Protein AF-A0A2M7Y539-F1 (afdb_monomer)

Sequence (189 aa):
MSRVDGARATMPAPARGSASVRATGVILAWAAIELVLHLGWEIAQLPLYTIAGDPDRAYVVRAVLHCTAGDGLIALAAYAVAAVALRDARWPLHHGLRGVFFATVTALAYTAFSEWNNVYVEGNWAYREAMPRLLGIGLAPLAQWLLLPSAGVWLLRRFFGTARVRRAGSAPCGNGRKLDGRNCGHDVG

Solvent-accessible surface area (backbone atoms only — not comparable to full-atom values): 11224 Å² total; per-residue (Å²): 136,88,87,87,80,79,86,76,79,77,74,80,76,81,82,80,72,73,83,70,84,52,45,68,60,49,48,53,54,41,54,54,44,42,38,54,51,43,43,53,46,48,65,70,51,35,82,38,35,53,63,67,72,50,88,54,60,67,58,46,52,52,49,50,52,50,51,31,52,52,49,42,52,46,50,52,50,15,48,49,51,21,19,60,78,66,72,28,74,50,29,59,77,78,37,42,71,64,32,35,50,42,22,31,53,45,40,47,52,49,50,54,52,51,47,54,49,36,74,76,71,62,69,87,74,63,74,33,91,83,44,62,62,56,98,84,41,58,43,66,69,55,49,45,45,67,46,48,55,53,51,33,38,52,52,47,46,49,55,58,48,53,55,50,54,54,53,63,73,67,52,75,88,62,88,89,65,88,87,58,101,66,76,82,75,80,88,78,135

Radius of gyration: 25.94 Å; Cα contacts (8 Å, |Δi|>4): 131; chains: 1; bounding box: 65×42×91 Å

pLDDT: mean 78.83, std 18.19, range [38.78, 97.5]

Foldseek 3Di:
DDDDDDPDPPDDDPPPPPPDDDLVNLLVLLLVQLLVLLLVLLVVCVVQFPLVPDPPPVVVVVVSVVRSVVRSVLLSVLLVQLCVVVVHSNCLQVPVVSSLVSSLVSSLVVLVVVVVCCVPPPVPGDTDPPFDDDPNHGVSSNVSSVPSSNVSSVVSNVVVVVVVVVVVVPDPPPPDDDPDPDDPDPPDD

Secondary structure (DSSP, 8-state):
----------PPPP-----PPPHHHHHHHHHHHHHHHHHHHHHHHGGGBGGGG-S-HHHHHHHHHHHHHHHHHHHHHHHHHHHHHHT-TTHHHH-HHHHHHHHHHHHHHHHHHHHHHHHHHT----B-TTS-EETTEEHHHHHHHHHHHHHHHHHHHHHHHHHHHHHHHTS---TT--SSSS-------

Mean predicted aligned error: 12.17 Å

Structure (mmCIF, N/CA/C/O backbone):
data_AF-A0A2M7Y539-F1
#
_entry.id   AF-A0A2M7Y539-F1
#
loop_
_ato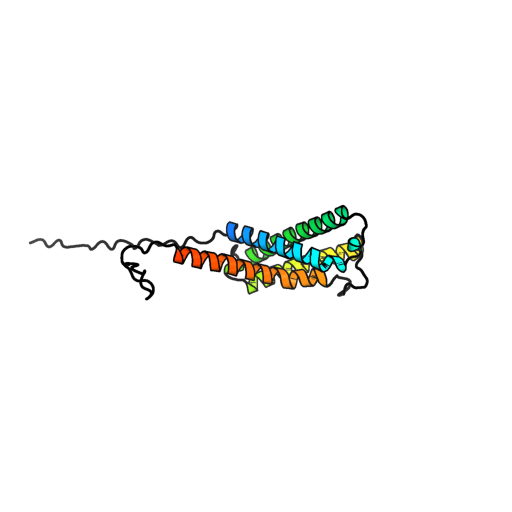m_site.group_PDB
_atom_site.id
_atom_site.type_symbol
_atom_site.label_atom_id
_atom_site.label_alt_id
_atom_site.label_comp_id
_atom_site.label_asym_i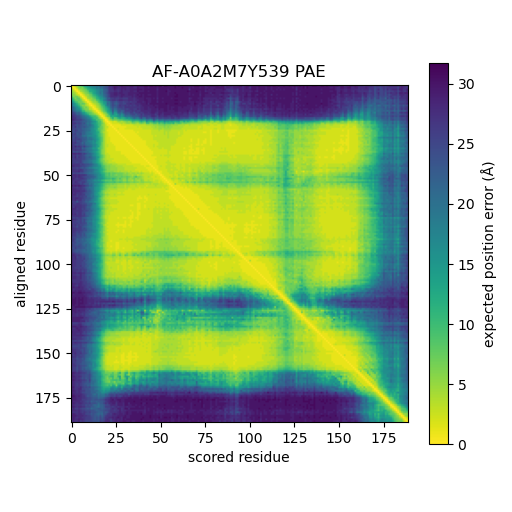d
_atom_site.label_entity_id
_atom_site.label_seq_id
_atom_site.pdbx_PDB_ins_code
_atom_site.Cartn_x
_atom_site.Cartn_y
_atom_site.Cartn_z
_atom_site.occupancy
_atom_site.B_iso_or_equiv
_atom_site.auth_seq_id
_atom_site.auth_comp_id
_atom_site.auth_asym_id
_atom_site.auth_atom_id
_atom_site.pdbx_PDB_model_num
ATOM 1 N N . MET A 1 1 ? -41.884 4.431 68.827 1.00 42.72 1 MET A N 1
ATOM 2 C CA . MET A 1 1 ? -40.728 3.554 68.532 1.00 42.72 1 MET A CA 1
ATOM 3 C C . MET A 1 1 ? -40.335 3.770 67.081 1.00 42.72 1 MET A C 1
ATOM 5 O O . MET A 1 1 ? -41.109 3.439 66.194 1.00 42.72 1 MET A O 1
ATOM 9 N N . SER A 1 2 ? -39.206 4.448 66.872 1.00 43.44 2 SER A N 1
ATOM 10 C CA . SER A 1 2 ? -38.654 4.816 65.562 1.00 43.44 2 SER A CA 1
ATOM 11 C C . SER A 1 2 ? -37.950 3.608 64.939 1.00 43.44 2 SER A C 1
ATOM 13 O O . SER A 1 2 ? -37.192 2.937 65.638 1.00 43.44 2 SER A O 1
ATOM 15 N N . ARG A 1 3 ? -38.200 3.316 63.658 1.00 47.31 3 ARG A N 1
ATOM 16 C CA . ARG A 1 3 ? -37.488 2.283 62.892 1.00 47.31 3 ARG A CA 1
ATOM 17 C C . ARG A 1 3 ? -36.750 2.975 61.752 1.00 47.31 3 ARG A C 1
ATOM 19 O O . ARG A 1 3 ? -37.331 3.264 60.712 1.00 47.31 3 ARG A O 1
ATOM 26 N N . VAL A 1 4 ? -35.485 3.290 61.997 1.00 56.06 4 VAL A N 1
ATOM 27 C CA . VAL A 1 4 ? -34.522 3.707 60.979 1.00 56.06 4 VAL A CA 1
ATOM 28 C C . VAL A 1 4 ? -33.683 2.475 60.692 1.00 56.06 4 VAL A C 1
ATOM 30 O O . VAL A 1 4 ? -32.918 2.088 61.560 1.00 56.06 4 VAL A O 1
ATOM 33 N N . ASP A 1 5 ? -33.823 1.860 59.517 1.00 49.41 5 ASP A N 1
ATOM 34 C CA . ASP A 1 5 ? -32.903 0.806 59.081 1.00 49.41 5 ASP A CA 1
ATOM 35 C C . ASP A 1 5 ? -32.685 0.851 57.562 1.00 49.41 5 ASP A C 1
ATOM 37 O O . ASP A 1 5 ? -33.527 0.446 56.764 1.00 49.41 5 ASP A O 1
ATOM 41 N N . GLY A 1 6 ? -31.492 1.323 57.189 1.00 49.88 6 GLY A N 1
ATOM 42 C CA . GLY A 1 6 ? -30.654 0.609 56.229 1.00 49.88 6 GLY A CA 1
ATOM 43 C C . GLY A 1 6 ? -30.905 0.832 54.739 1.00 49.88 6 GLY A C 1
ATOM 44 O O . GLY A 1 6 ? -31.112 -0.133 54.005 1.00 49.88 6 GLY A O 1
ATOM 45 N N . ALA A 1 7 ? -30.754 2.065 54.247 1.00 51.00 7 ALA A N 1
ATOM 46 C CA . ALA A 1 7 ? -30.475 2.285 52.828 1.00 51.00 7 ALA A CA 1
ATOM 47 C C . ALA A 1 7 ? -29.110 1.658 52.475 1.00 51.00 7 ALA A C 1
ATOM 49 O O . ALA A 1 7 ? -28.047 2.212 52.757 1.00 51.00 7 ALA A O 1
ATOM 50 N N . ARG A 1 8 ? -29.137 0.459 51.884 1.00 54.69 8 ARG A N 1
ATOM 51 C CA . ARG A 1 8 ? -27.960 -0.225 51.340 1.00 54.69 8 ARG A CA 1
ATOM 52 C C . ARG A 1 8 ? -27.447 0.595 50.155 1.00 54.69 8 ARG A C 1
ATOM 54 O O . ARG A 1 8 ? -28.005 0.529 49.064 1.00 54.69 8 ARG A O 1
ATOM 61 N N . ALA A 1 9 ? -26.392 1.373 50.374 1.00 50.44 9 ALA A N 1
ATOM 62 C CA . ALA A 1 9 ? -25.663 2.031 49.302 1.00 50.44 9 ALA A CA 1
ATOM 63 C C . ALA A 1 9 ? -25.069 0.960 48.373 1.00 50.44 9 ALA A C 1
ATOM 65 O O . ALA A 1 9 ? -24.072 0.311 48.692 1.00 50.44 9 ALA A O 1
ATOM 66 N N . THR A 1 10 ? -25.699 0.738 47.221 1.00 55.44 10 THR A N 1
ATOM 67 C CA . THR A 1 10 ? -25.101 -0.007 46.115 1.00 55.44 10 THR A CA 1
ATOM 68 C C . THR A 1 10 ? -23.941 0.815 45.573 1.00 55.44 10 THR A C 1
ATOM 70 O O . THR A 1 10 ? -24.143 1.760 44.813 1.00 55.44 10 THR A O 1
ATOM 73 N N . MET A 1 11 ? -22.719 0.480 45.990 1.00 47.97 11 MET A N 1
ATOM 74 C CA . MET A 1 11 ? -21.519 1.020 45.361 1.00 47.97 11 MET A CA 1
ATOM 75 C C . MET A 1 11 ? -21.493 0.604 43.882 1.00 47.97 11 MET A C 1
ATOM 77 O O . MET A 1 11 ? -21.646 -0.588 43.590 1.00 47.97 11 MET A O 1
ATOM 81 N N . PRO A 1 12 ? -21.289 1.540 42.940 1.00 52.28 12 PRO A N 1
ATOM 82 C CA . PRO A 1 12 ? -21.096 1.188 41.544 1.00 52.28 12 PRO A CA 1
ATOM 83 C C . PRO A 1 12 ? -19.813 0.362 41.405 1.00 52.28 12 PRO A C 1
ATOM 85 O O . PRO A 1 12 ? -18.760 0.718 41.936 1.00 52.28 12 PRO A O 1
ATOM 88 N N . ALA A 1 13 ? -19.906 -0.767 40.702 1.00 55.06 13 ALA A N 1
ATOM 89 C CA . ALA A 1 13 ? -18.746 -1.589 40.382 1.00 55.06 13 ALA A CA 1
ATOM 90 C C . ALA A 1 13 ? -17.698 -0.746 39.627 1.00 55.06 13 ALA A C 1
ATOM 92 O O . ALA A 1 13 ? -18.073 0.036 38.749 1.00 55.06 13 ALA A O 1
ATOM 93 N N . PRO A 1 14 ? -16.391 -0.901 39.913 1.00 47.19 14 PRO A N 1
ATOM 94 C CA . PRO A 1 14 ? -15.363 -0.173 39.188 1.00 47.19 14 PRO A CA 1
ATOM 95 C C . PRO A 1 14 ? -15.421 -0.564 37.710 1.00 47.19 14 PRO A C 1
ATOM 97 O O . PRO A 1 14 ? -15.271 -1.738 37.354 1.00 47.19 14 PRO A O 1
ATOM 100 N N . ALA A 1 15 ? -15.649 0.428 36.849 1.00 47.59 15 ALA A N 1
ATOM 101 C CA . ALA A 1 15 ? -15.550 0.282 35.409 1.00 47.59 15 ALA A CA 1
ATOM 102 C C . ALA A 1 15 ? -14.120 -0.163 35.076 1.00 47.59 15 ALA A C 1
ATOM 104 O O . ALA A 1 15 ? -13.186 0.638 35.057 1.00 47.59 15 ALA A O 1
ATOM 105 N N . ARG A 1 16 ? -13.929 -1.467 34.844 1.00 52.12 16 ARG A N 1
ATOM 106 C CA . ARG A 1 16 ? -12.690 -2.007 34.281 1.00 52.12 16 ARG A CA 1
ATOM 107 C C . ARG A 1 16 ? -12.590 -1.500 32.849 1.00 52.12 16 ARG A C 1
ATOM 109 O O . ARG A 1 16 ? -13.044 -2.158 31.918 1.00 52.12 16 ARG A O 1
ATOM 116 N N . GLY A 1 17 ? -12.039 -0.301 32.688 1.00 38.78 17 GLY A N 1
ATOM 117 C CA . GLY A 1 17 ? -11.730 0.272 31.391 1.00 38.78 17 GLY A CA 1
ATOM 118 C C . GLY A 1 17 ? -10.727 -0.633 30.691 1.00 38.78 17 GLY A C 1
ATOM 119 O O . GLY A 1 17 ? -9.530 -0.567 30.957 1.00 38.78 17 GLY A O 1
ATOM 120 N N . SER A 1 18 ? -11.202 -1.500 29.795 1.00 54.53 18 SER A N 1
ATOM 121 C CA . SER A 1 18 ? -10.331 -2.105 28.796 1.00 54.53 18 SER A CA 1
ATOM 122 C C . SER A 1 18 ? -9.665 -0.943 28.070 1.00 54.53 18 SER A C 1
ATOM 124 O O . SER A 1 18 ? -10.368 -0.154 27.437 1.00 54.53 18 SER A O 1
ATOM 126 N N . ALA A 1 19 ? -8.350 -0.777 28.211 1.00 59.56 19 ALA A N 1
ATOM 127 C CA . ALA A 1 19 ? -7.640 0.312 27.556 1.00 59.56 19 ALA A CA 1
ATOM 128 C C . ALA A 1 19 ? -7.853 0.188 26.038 1.00 59.56 19 ALA A C 1
ATOM 130 O O . ALA A 1 19 ? -7.231 -0.651 25.381 1.00 59.56 19 ALA A O 1
ATOM 131 N N . SER A 1 20 ? -8.789 0.976 25.503 1.00 72.88 20 SER A N 1
ATOM 132 C CA . SER A 1 20 ? -9.119 0.993 24.084 1.00 72.88 20 SER A CA 1
ATOM 133 C C . SER A 1 20 ? -7.875 1.416 23.317 1.00 72.88 20 SER A C 1
ATOM 135 O O . SER A 1 20 ? -7.236 2.412 23.660 1.00 72.88 20 SER A O 1
ATOM 137 N N . VAL A 1 21 ? -7.527 0.675 22.266 1.00 81.62 21 VAL A N 1
ATOM 138 C CA . VAL A 1 21 ? -6.447 1.075 21.360 1.00 81.62 21 VAL A CA 1
ATOM 139 C C . VAL A 1 21 ? -6.792 2.455 20.792 1.00 81.62 21 VAL A C 1
ATOM 141 O O . VAL A 1 21 ? -7.888 2.660 20.260 1.00 81.62 21 VAL A O 1
ATOM 144 N N . ARG A 1 22 ? -5.874 3.415 20.948 1.00 92.00 22 ARG A N 1
ATOM 145 C CA . ARG A 1 22 ? -6.028 4.772 20.407 1.00 92.00 22 ARG A CA 1
ATOM 146 C C . ARG A 1 22 ? -5.956 4.719 18.884 1.00 92.00 22 ARG A C 1
ATOM 148 O O . ARG A 1 22 ? -5.103 4.016 18.347 1.00 92.00 22 ARG A O 1
ATOM 155 N N . ALA A 1 23 ? -6.785 5.508 18.201 1.00 92.12 23 ALA A N 1
ATOM 156 C CA . ALA A 1 23 ? -6.784 5.594 16.737 1.00 92.12 23 ALA A CA 1
ATOM 157 C C . ALA A 1 23 ? -5.391 5.920 16.175 1.00 92.12 23 ALA A C 1
ATOM 159 O O . ALA A 1 23 ? -4.945 5.258 15.249 1.00 92.12 23 ALA A O 1
ATOM 160 N N . THR A 1 24 ? -4.652 6.834 16.811 1.00 93.50 24 THR A N 1
ATOM 161 C CA . THR A 1 24 ? -3.265 7.160 16.443 1.00 93.50 24 THR A CA 1
ATOM 162 C C . THR A 1 24 ? -2.362 5.927 16.403 1.00 93.50 24 THR A C 1
ATOM 164 O O . THR A 1 24 ? -1.576 5.776 15.479 1.00 93.50 24 THR A O 1
ATOM 167 N N . GLY A 1 25 ? -2.500 5.009 17.365 1.00 93.62 25 GLY A N 1
ATOM 168 C CA . GLY A 1 25 ? -1.714 3.775 17.380 1.00 93.62 25 GLY A CA 1
ATOM 169 C C . GLY A 1 25 ? -2.082 2.826 16.239 1.00 93.62 25 GLY A C 1
ATOM 170 O O . GLY A 1 25 ? -1.204 2.169 15.696 1.00 93.62 25 GLY A O 1
ATOM 171 N N . VAL A 1 26 ? -3.362 2.782 15.852 1.00 94.50 26 VAL A N 1
ATOM 172 C CA . VAL A 1 26 ? -3.828 2.002 14.692 1.00 94.50 26 VAL A CA 1
ATOM 173 C C . VAL A 1 26 ? -3.273 2.587 13.398 1.00 94.50 26 VAL A C 1
ATOM 175 O O . VAL A 1 26 ? -2.734 1.839 12.594 1.00 94.50 26 VAL A O 1
ATOM 178 N N . ILE A 1 27 ? -3.349 3.910 13.236 1.00 95.50 27 ILE A N 1
ATOM 179 C CA . ILE A 1 27 ? -2.868 4.623 12.047 1.00 95.50 27 ILE A CA 1
ATOM 180 C C . ILE A 1 27 ? -1.360 4.432 11.879 1.00 95.50 27 ILE A C 1
ATOM 182 O O . ILE A 1 27 ? -0.921 4.035 10.809 1.00 95.50 27 ILE A O 1
ATOM 186 N N . LEU A 1 28 ? -0.569 4.659 12.935 1.00 96.00 28 LEU A N 1
ATOM 187 C CA . LEU A 1 28 ? 0.889 4.508 12.872 1.00 96.00 28 LEU A CA 1
ATOM 188 C C . LEU A 1 28 ? 1.307 3.063 12.582 1.00 96.00 28 LEU A C 1
ATOM 190 O O . LEU A 1 28 ? 2.189 2.836 11.761 1.00 96.00 28 LEU A O 1
ATOM 194 N N . ALA A 1 29 ? 0.665 2.086 13.229 1.00 95.62 29 ALA A N 1
ATOM 195 C CA . ALA A 1 29 ? 0.953 0.679 12.977 1.00 95.62 29 ALA A CA 1
ATOM 196 C C . ALA A 1 29 ? 0.574 0.273 11.546 1.00 95.62 29 ALA A C 1
ATOM 198 O O . ALA A 1 29 ? 1.332 -0.439 10.898 1.00 95.62 29 ALA A O 1
ATOM 199 N N . TRP A 1 30 ? -0.571 0.741 11.046 1.00 95.25 30 TRP A N 1
ATOM 200 C CA . TRP A 1 30 ? -1.002 0.467 9.680 1.00 95.25 30 TRP A CA 1
ATOM 201 C C . TRP A 1 30 ? -0.063 1.111 8.658 1.00 95.25 30 TRP A C 1
ATOM 203 O O . TRP A 1 30 ? 0.429 0.409 7.785 1.00 95.25 30 TRP A O 1
ATOM 213 N N . ALA A 1 31 ? 0.276 2.392 8.823 1.00 95.69 31 ALA A N 1
ATOM 214 C CA . ALA A 1 31 ? 1.202 3.093 7.936 1.00 95.69 31 ALA A CA 1
ATOM 215 C C . ALA A 1 31 ? 2.584 2.423 7.894 1.00 95.69 31 ALA A C 1
ATOM 217 O O . ALA A 1 31 ? 3.161 2.273 6.823 1.00 95.69 31 ALA A O 1
ATOM 218 N N . ALA A 1 32 ? 3.100 1.968 9.041 1.00 97.00 32 ALA A N 1
ATOM 219 C CA . ALA A 1 32 ? 4.361 1.232 9.091 1.00 97.00 32 ALA A CA 1
ATOM 220 C C . ALA A 1 32 ? 4.279 -0.121 8.362 1.00 97.00 32 ALA A C 1
ATOM 222 O O . ALA A 1 32 ? 5.212 -0.490 7.654 1.00 97.00 32 ALA A O 1
ATOM 223 N N . ILE A 1 33 ? 3.171 -0.853 8.524 1.00 96.94 33 ILE A N 1
ATOM 224 C CA . ILE A 1 33 ? 2.945 -2.126 7.829 1.00 96.94 33 ILE A CA 1
ATOM 225 C C . ILE A 1 33 ? 2.872 -1.909 6.315 1.00 96.94 33 ILE A C 1
ATOM 227 O O . ILE A 1 33 ? 3.574 -2.600 5.583 1.00 96.94 33 ILE A O 1
ATOM 231 N N . GLU A 1 34 ? 2.067 -0.952 5.851 1.00 95.56 34 GLU A N 1
ATOM 232 C CA . GLU A 1 34 ? 1.939 -0.640 4.424 1.00 95.56 34 GLU A CA 1
ATOM 233 C C . GLU A 1 34 ? 3.280 -0.212 3.834 1.00 95.56 34 GLU A C 1
ATOM 235 O O . GLU A 1 34 ? 3.682 -0.745 2.809 1.00 95.56 34 GLU A O 1
ATOM 240 N N . LEU A 1 35 ? 4.038 0.659 4.508 1.00 96.12 35 LEU A N 1
ATOM 241 C CA . LEU A 1 35 ? 5.341 1.101 4.008 1.00 96.12 35 LEU A CA 1
ATOM 242 C C . LEU A 1 35 ? 6.306 -0.074 3.776 1.00 96.12 35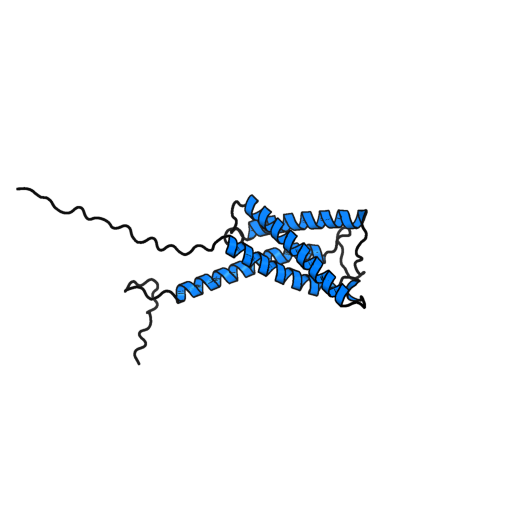 LEU A C 1
ATOM 244 O O . LEU A 1 35 ? 7.010 -0.112 2.771 1.00 96.12 35 LEU A O 1
ATOM 248 N N . VAL A 1 36 ? 6.320 -1.053 4.685 1.00 97.50 36 VAL A N 1
ATOM 249 C CA . VAL A 1 36 ? 7.144 -2.264 4.541 1.00 97.50 36 VAL A CA 1
ATOM 250 C C . VAL A 1 36 ? 6.636 -3.155 3.408 1.00 97.50 36 VAL A C 1
ATOM 252 O O . VAL A 1 36 ? 7.442 -3.693 2.649 1.00 97.50 36 VAL A O 1
ATOM 255 N N . LEU A 1 37 ? 5.317 -3.320 3.283 1.00 97.00 37 LEU A N 1
ATOM 256 C CA . LEU A 1 37 ? 4.716 -4.117 2.215 1.00 97.00 37 LEU A CA 1
ATOM 257 C C . LEU A 1 37 ? 4.985 -3.505 0.837 1.00 97.00 37 LEU A C 1
ATOM 259 O O . LEU A 1 37 ? 5.403 -4.229 -0.063 1.00 97.00 37 LEU A O 1
ATOM 263 N N . HIS A 1 38 ? 4.806 -2.192 0.695 1.00 95.81 38 HIS A N 1
ATOM 264 C CA . HIS A 1 38 ? 5.080 -1.452 -0.533 1.00 95.81 38 HIS A CA 1
ATOM 265 C C . HIS A 1 38 ? 6.564 -1.502 -0.894 1.00 95.81 38 HIS A C 1
ATOM 267 O O . HIS A 1 38 ? 6.894 -1.834 -2.025 1.00 95.81 38 HIS A O 1
ATOM 273 N N . LEU A 1 39 ? 7.476 -1.315 0.068 1.00 96.12 39 LEU A N 1
ATOM 274 C CA . LEU A 1 39 ? 8.911 -1.475 -0.190 1.00 96.12 39 LEU A CA 1
ATOM 275 C C . LEU A 1 39 ? 9.249 -2.882 -0.707 1.00 96.12 39 LEU A C 1
ATOM 277 O O . LEU A 1 39 ? 10.008 -3.040 -1.662 1.00 96.12 39 LEU A O 1
ATOM 281 N N . GLY A 1 40 ? 8.691 -3.915 -0.069 1.00 96.56 40 GLY A N 1
ATOM 282 C CA . GLY A 1 40 ? 8.879 -5.298 -0.498 1.00 96.56 40 GLY A CA 1
ATOM 283 C C . GLY A 1 40 ? 8.320 -5.555 -1.898 1.00 96.56 40 GLY A C 1
ATOM 284 O O . GLY A 1 40 ? 8.957 -6.248 -2.692 1.00 96.56 40 GLY A O 1
ATOM 285 N N . TRP A 1 41 ? 7.163 -4.969 -2.212 1.00 96.06 41 TRP A N 1
ATOM 286 C CA . TRP A 1 41 ? 6.546 -5.056 -3.531 1.00 96.06 41 TRP A CA 1
ATOM 287 C C . TRP A 1 41 ? 7.388 -4.363 -4.603 1.00 96.06 41 TRP A C 1
ATOM 289 O O . TRP A 1 41 ? 7.659 -4.969 -5.637 1.00 96.06 41 TRP A O 1
ATOM 299 N N . GLU A 1 42 ? 7.878 -3.152 -4.334 1.00 93.62 42 GLU A N 1
ATOM 300 C CA . GLU A 1 42 ? 8.733 -2.392 -5.248 1.0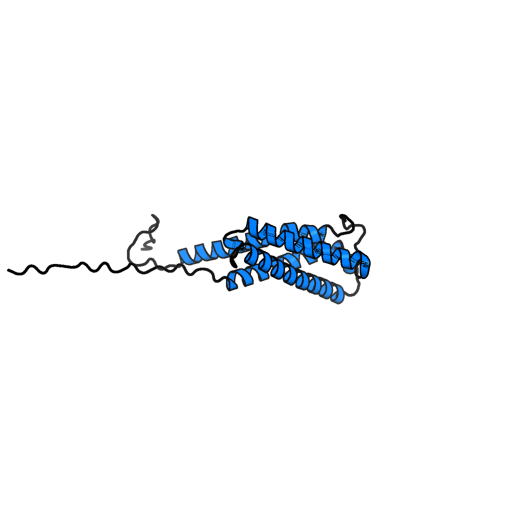0 93.62 42 GLU A CA 1
ATOM 301 C C . GLU A 1 42 ? 10.012 -3.156 -5.609 1.00 93.62 42 GLU A C 1
ATOM 30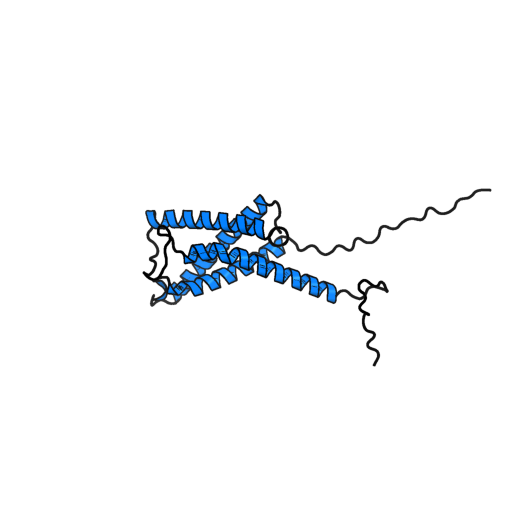3 O O . GLU A 1 42 ? 10.374 -3.282 -6.779 1.00 93.62 42 GLU A O 1
ATOM 308 N N . ILE A 1 43 ? 10.660 -3.766 -4.613 1.00 93.44 43 ILE A N 1
ATOM 309 C CA . ILE A 1 43 ? 11.828 -4.624 -4.841 1.00 93.44 43 ILE A CA 1
ATOM 310 C C . ILE A 1 43 ? 11.451 -5.852 -5.685 1.00 93.44 43 ILE A C 1
ATOM 312 O O . ILE A 1 43 ? 12.209 -6.241 -6.575 1.00 93.44 43 ILE A O 1
ATOM 316 N N . ALA A 1 44 ? 10.290 -6.463 -5.429 1.00 93.00 44 ALA A N 1
ATOM 317 C CA . ALA A 1 44 ? 9.839 -7.655 -6.144 1.00 93.00 44 ALA A CA 1
ATOM 318 C C . ALA A 1 44 ? 9.479 -7.376 -7.613 1.00 93.00 44 ALA A C 1
ATOM 320 O O . ALA A 1 44 ? 9.772 -8.203 -8.477 1.00 93.00 44 ALA A O 1
ATOM 321 N N . GLN A 1 45 ? 8.871 -6.223 -7.911 1.00 90.88 45 GLN A N 1
ATOM 322 C CA . GLN A 1 45 ? 8.497 -5.841 -9.275 1.00 90.88 45 GLN A CA 1
ATOM 323 C C . GLN A 1 45 ? 9.633 -5.177 -10.057 1.00 90.88 45 GLN A C 1
ATOM 325 O O . GLN A 1 45 ? 9.541 -5.089 -11.280 1.00 90.88 45 GLN A O 1
ATOM 330 N N . LEU A 1 46 ? 10.715 -4.752 -9.395 1.00 89.88 46 LEU A N 1
ATOM 331 C CA . LEU A 1 46 ? 11.865 -4.091 -10.018 1.00 89.88 46 LEU A CA 1
ATOM 332 C C . LEU A 1 46 ? 12.350 -4.766 -11.324 1.00 89.88 46 LEU A C 1
ATOM 334 O O . LEU A 1 46 ? 12.577 -4.047 -12.298 1.00 89.88 46 LEU A O 1
ATOM 338 N N . PRO A 1 47 ? 12.445 -6.111 -11.440 1.00 89.12 47 PRO A N 1
ATOM 339 C CA . PRO A 1 47 ? 12.848 -6.773 -12.687 1.00 89.12 47 PRO A CA 1
ATOM 340 C C . PRO A 1 47 ? 11.923 -6.529 -13.894 1.00 89.12 47 PRO A C 1
ATOM 342 O O . PRO A 1 47 ? 12.337 -6.773 -15.029 1.00 89.12 47 PRO A O 1
ATOM 345 N N . LEU A 1 48 ? 10.694 -6.052 -13.686 1.00 85.31 48 LEU A N 1
ATOM 346 C CA . LEU A 1 48 ? 9.742 -5.711 -14.751 1.00 85.31 48 LEU A CA 1
ATOM 347 C C . LEU A 1 48 ? 10.019 -4.334 -15.379 1.00 85.31 48 LEU A C 1
ATOM 349 O O . LEU A 1 48 ? 9.505 -4.027 -16.456 1.00 85.31 48 LEU A O 1
ATOM 353 N N . TYR A 1 49 ? 10.872 -3.523 -14.752 1.00 83.19 49 TYR A N 1
ATOM 354 C CA . TYR A 1 49 ? 11.202 -2.170 -15.191 1.00 83.19 49 TYR A CA 1
ATOM 355 C C . TYR A 1 49 ? 12.602 -2.093 -15.798 1.00 83.19 49 TYR A C 1
ATOM 357 O O . TYR A 1 49 ? 13.533 -2.771 -15.361 1.00 83.19 49 TYR A O 1
ATOM 365 N N . THR A 1 50 ? 12.779 -1.230 -16.802 1.00 83.31 50 THR A N 1
ATOM 366 C CA . THR A 1 50 ? 14.066 -1.038 -17.498 1.00 83.31 50 THR A CA 1
ATOM 367 C C . THR A 1 50 ? 15.175 -0.606 -16.541 1.00 83.31 50 THR A C 1
ATOM 369 O O . THR A 1 50 ? 16.271 -1.167 -16.618 1.00 83.31 50 THR A O 1
ATOM 372 N N . ILE A 1 51 ? 14.839 0.249 -15.566 1.00 85.44 51 ILE A N 1
ATOM 373 C CA . ILE A 1 51 ? 15.724 0.789 -14.521 1.00 85.44 51 ILE A CA 1
ATOM 374 C C . ILE A 1 51 ? 16.511 -0.275 -13.743 1.00 85.44 51 ILE A C 1
ATOM 376 O O . ILE A 1 51 ? 17.607 -0.003 -13.270 1.00 85.44 51 ILE A O 1
ATOM 380 N N . ALA A 1 52 ? 16.033 -1.520 -13.654 1.00 84.31 52 ALA A N 1
ATOM 381 C CA . ALA A 1 52 ? 16.784 -2.575 -12.970 1.00 84.31 52 ALA A CA 1
ATOM 382 C C . ALA A 1 52 ? 18.134 -2.909 -13.644 1.00 84.31 52 ALA A C 1
ATOM 384 O O . ALA A 1 52 ? 19.019 -3.492 -13.012 1.00 84.31 52 ALA A O 1
ATOM 385 N N . GLY A 1 53 ? 18.276 -2.571 -14.930 1.00 85.69 53 GLY A N 1
ATOM 386 C CA . GLY A 1 53 ? 19.506 -2.729 -15.707 1.00 85.69 53 GLY A CA 1
ATOM 387 C C . GLY A 1 53 ? 20.422 -1.504 -15.682 1.00 85.69 53 GLY A C 1
ATOM 388 O O . GLY A 1 53 ? 21.463 -1.541 -16.331 1.00 85.69 53 GLY A O 1
ATOM 389 N N . ASP A 1 54 ? 20.049 -0.438 -14.970 1.00 89.38 54 ASP A N 1
ATOM 390 C CA . ASP A 1 54 ? 20.838 0.790 -14.913 1.00 89.38 54 ASP A CA 1
ATOM 391 C C . ASP A 1 54 ? 22.177 0.557 -14.177 1.00 89.38 54 ASP A C 1
ATOM 393 O O . ASP A 1 54 ? 22.195 -0.099 -13.121 1.00 89.38 54 ASP A O 1
ATOM 397 N N . PRO A 1 55 ? 23.310 1.044 -14.722 1.00 88.19 55 PRO A N 1
ATOM 398 C CA . PRO A 1 55 ? 24.612 0.912 -14.076 1.00 88.19 55 PRO A CA 1
ATOM 399 C C . PRO A 1 55 ? 24.726 1.712 -12.766 1.00 88.19 55 PRO A C 1
ATOM 401 O O . PRO A 1 55 ? 25.482 1.300 -11.881 1.00 88.19 55 PRO A O 1
ATOM 404 N N . ASP A 1 56 ? 23.981 2.812 -12.591 1.00 93.06 56 ASP A N 1
ATOM 405 C CA . ASP A 1 56 ? 23.961 3.579 -11.342 1.00 93.06 56 ASP A CA 1
ATOM 406 C C . ASP A 1 56 ? 23.019 2.928 -10.318 1.00 93.06 56 ASP A C 1
ATOM 408 O O . ASP A 1 56 ? 21.822 3.206 -10.223 1.00 93.06 56 ASP A O 1
ATOM 412 N N . ARG A 1 57 ? 23.589 2.081 -9.456 1.00 92.31 57 ARG A N 1
ATOM 413 C CA . ARG A 1 57 ? 22.843 1.444 -8.359 1.00 92.31 57 ARG A CA 1
ATOM 414 C C . ARG A 1 57 ? 22.245 2.448 -7.376 1.00 92.31 57 ARG A C 1
ATOM 416 O O . ARG A 1 57 ? 21.197 2.165 -6.797 1.00 92.31 57 ARG A O 1
ATOM 423 N N . ALA A 1 58 ? 22.872 3.607 -7.183 1.00 92.75 58 ALA A N 1
ATOM 424 C CA . ALA A 1 58 ? 22.334 4.623 -6.291 1.00 92.75 58 ALA A CA 1
ATOM 425 C C . ALA A 1 58 ? 21.079 5.270 -6.896 1.00 92.75 58 ALA A C 1
ATOM 427 O O . ALA A 1 58 ? 20.140 5.566 -6.158 1.00 92.75 58 ALA A O 1
ATOM 428 N N . TYR A 1 59 ? 21.024 5.437 -8.220 1.00 91.25 59 TYR A N 1
ATOM 429 C CA . TYR A 1 59 ? 19.809 5.854 -8.923 1.00 91.25 59 TYR A CA 1
ATOM 430 C C . TYR A 1 59 ? 18.673 4.843 -8.749 1.00 91.25 59 TYR A C 1
ATOM 432 O O . TYR A 1 59 ? 17.585 5.241 -8.332 1.00 91.25 59 TYR A O 1
ATOM 440 N N . VAL A 1 60 ? 18.942 3.547 -8.936 1.00 91.12 60 VAL A N 1
ATOM 441 C CA . VAL A 1 60 ? 17.936 2.487 -8.729 1.00 91.12 60 VAL A CA 1
ATOM 442 C C . VAL A 1 60 ? 17.374 2.514 -7.304 1.00 91.12 60 VAL A C 1
ATOM 444 O O . VAL A 1 60 ? 16.160 2.493 -7.115 1.00 91.12 60 VAL A O 1
ATOM 447 N N . VAL A 1 61 ? 18.240 2.610 -6.289 1.00 93.38 61 VAL A N 1
ATOM 448 C CA . VAL A 1 61 ? 17.805 2.666 -4.882 1.00 93.38 61 VAL A CA 1
ATOM 449 C C . VAL A 1 61 ? 16.976 3.920 -4.607 1.00 93.38 61 VAL A C 1
ATOM 451 O O . VAL A 1 61 ? 15.923 3.824 -3.978 1.00 93.38 61 VAL A O 1
ATOM 454 N N . ARG A 1 62 ? 17.404 5.095 -5.091 1.00 92.38 62 ARG A N 1
ATOM 455 C CA . ARG A 1 62 ? 16.631 6.339 -4.938 1.00 92.38 62 ARG A CA 1
ATOM 456 C C . ARG A 1 62 ? 15.260 6.236 -5.599 1.00 92.38 62 ARG A C 1
ATOM 458 O O . ARG A 1 62 ? 14.294 6.707 -5.010 1.00 92.38 62 ARG A O 1
ATOM 465 N N . ALA A 1 63 ? 15.174 5.614 -6.774 1.00 89.00 63 ALA A N 1
ATOM 466 C CA . ALA A 1 63 ? 13.911 5.403 -7.469 1.00 89.00 63 ALA A CA 1
ATOM 467 C C . ALA A 1 63 ? 12.971 4.504 -6.655 1.00 89.00 63 ALA A C 1
ATOM 469 O O . ALA A 1 63 ? 11.853 4.916 -6.370 1.00 89.00 63 ALA A O 1
ATOM 470 N N . VAL A 1 64 ? 13.448 3.349 -6.171 1.00 93.00 64 VAL A N 1
ATOM 471 C CA . VAL A 1 64 ? 12.651 2.445 -5.317 1.00 93.00 64 VAL A CA 1
ATOM 472 C C . VAL A 1 64 ? 12.155 3.161 -4.058 1.00 93.00 64 VAL A C 1
ATOM 474 O O . VAL A 1 64 ? 10.980 3.056 -3.709 1.00 93.00 64 VAL A O 1
ATOM 477 N N . LEU A 1 65 ? 13.022 3.928 -3.387 1.00 93.19 65 LEU A N 1
ATOM 478 C CA . LEU A 1 65 ? 12.640 4.689 -2.193 1.00 93.19 65 LEU A CA 1
ATOM 479 C C . LEU A 1 65 ? 11.631 5.799 -2.508 1.00 93.19 65 LEU A C 1
ATOM 481 O O . LEU A 1 65 ? 10.704 6.013 -1.730 1.00 93.19 65 LEU A O 1
ATOM 485 N N . HIS A 1 66 ? 11.795 6.495 -3.635 1.00 91.62 66 HIS A N 1
ATOM 486 C CA . HIS A 1 66 ? 10.870 7.532 -4.083 1.00 91.62 66 HIS A CA 1
ATOM 487 C C . HIS A 1 66 ? 9.484 6.952 -4.397 1.00 91.62 66 HIS A C 1
ATOM 489 O O . HIS A 1 66 ? 8.489 7.481 -3.901 1.00 91.62 66 HIS A O 1
ATOM 495 N N . CYS A 1 67 ? 9.423 5.836 -5.131 1.00 90.56 67 CYS A N 1
ATOM 496 C CA . CYS A 1 67 ? 8.185 5.109 -5.425 1.00 90.56 67 CYS A CA 1
ATOM 497 C C . CYS A 1 67 ? 7.507 4.626 -4.137 1.00 90.56 67 CYS A C 1
ATOM 499 O O . CYS A 1 67 ? 6.353 4.961 -3.886 1.00 90.56 67 CYS A O 1
ATOM 501 N N . THR A 1 68 ? 8.265 3.974 -3.249 1.00 93.50 68 THR A N 1
ATOM 502 C CA . THR A 1 68 ? 7.768 3.507 -1.943 1.00 93.50 68 THR A CA 1
ATOM 503 C C . THR A 1 68 ? 7.186 4.655 -1.107 1.00 93.50 68 THR A C 1
ATOM 505 O O . THR A 1 68 ? 6.146 4.506 -0.464 1.00 93.50 68 THR A O 1
ATOM 508 N N . ALA A 1 69 ? 7.852 5.814 -1.090 1.00 92.94 69 ALA A N 1
ATOM 509 C CA . ALA A 1 69 ? 7.376 6.981 -0.354 1.00 92.94 69 ALA A CA 1
ATOM 510 C C . ALA A 1 69 ? 6.077 7.542 -0.951 1.00 92.94 69 ALA A C 1
ATOM 512 O O . ALA A 1 69 ? 5.152 7.857 -0.200 1.00 92.94 69 ALA A O 1
ATOM 513 N N . GLY A 1 70 ? 5.993 7.640 -2.282 1.00 91.00 70 GLY A N 1
ATOM 514 C CA . GLY A 1 70 ? 4.779 8.055 -2.988 1.00 91.00 70 GLY A CA 1
ATOM 515 C C . GLY A 1 70 ? 3.602 7.128 -2.692 1.00 91.00 70 GLY A C 1
ATOM 516 O O . GLY A 1 70 ? 2.533 7.587 -2.289 1.00 91.00 70 GLY A O 1
ATOM 517 N N . ASP A 1 71 ? 3.827 5.824 -2.771 1.00 92.62 71 ASP A N 1
ATOM 518 C CA . ASP A 1 71 ? 2.826 4.814 -2.452 1.00 92.62 71 ASP A CA 1
ATOM 519 C C . ASP A 1 71 ? 2.343 4.878 -1.007 1.00 92.62 71 ASP A C 1
ATOM 521 O O . ASP A 1 71 ? 1.140 4.818 -0.750 1.00 92.62 71 ASP A O 1
ATOM 525 N N . GLY A 1 72 ? 3.256 5.076 -0.054 1.00 93.75 72 GLY A N 1
ATOM 526 C CA . GLY A 1 72 ? 2.897 5.272 1.348 1.00 93.75 72 GLY A CA 1
ATOM 527 C C . GLY A 1 72 ? 1.961 6.470 1.549 1.00 93.75 72 GLY A C 1
ATOM 528 O O . GLY A 1 72 ? 1.014 6.391 2.337 1.00 93.75 72 GLY A O 1
ATOM 529 N N . LEU A 1 73 ? 2.174 7.568 0.813 1.00 93.94 73 LEU A N 1
ATOM 530 C CA . LEU A 1 73 ? 1.291 8.739 0.848 1.00 93.94 73 LEU A CA 1
ATOM 531 C C . LEU A 1 73 ? -0.084 8.440 0.242 1.00 93.94 73 LEU A C 1
ATOM 533 O O . LEU A 1 73 ? -1.099 8.831 0.824 1.00 93.94 73 LEU A O 1
ATOM 537 N N . ILE A 1 74 ? -0.133 7.721 -0.882 1.00 93.19 74 ILE A N 1
ATOM 538 C CA . ILE A 1 74 ? -1.395 7.296 -1.506 1.00 93.19 74 ILE A CA 1
ATOM 539 C C . ILE A 1 74 ? -2.160 6.371 -0.554 1.00 93.19 74 ILE A C 1
ATOM 541 O O . ILE A 1 74 ? -3.358 6.561 -0.343 1.00 93.19 74 ILE A O 1
ATOM 545 N N . ALA A 1 75 ? -1.472 5.427 0.092 1.00 95.00 75 ALA A N 1
ATOM 546 C CA . ALA A 1 75 ? -2.052 4.530 1.081 1.00 95.00 75 ALA A CA 1
ATOM 547 C C . ALA A 1 75 ? -2.643 5.323 2.262 1.00 95.00 75 ALA A C 1
ATOM 549 O O . ALA A 1 75 ? -3.799 5.120 2.635 1.00 95.00 75 ALA A O 1
ATOM 550 N N . LEU A 1 76 ? -1.908 6.295 2.813 1.00 95.62 76 LEU A N 1
ATOM 551 C CA . LEU A 1 76 ? -2.400 7.192 3.869 1.00 95.62 76 LEU A CA 1
ATOM 552 C C . LEU A 1 76 ? -3.638 7.995 3.438 1.00 95.62 76 LEU A C 1
ATOM 554 O O . LEU A 1 76 ? -4.591 8.119 4.214 1.00 95.62 76 LEU A O 1
ATOM 558 N N . ALA A 1 77 ? -3.661 8.511 2.209 1.00 95.50 77 ALA A N 1
ATOM 559 C CA . ALA A 1 77 ? -4.820 9.215 1.668 1.00 95.50 77 ALA A CA 1
ATOM 560 C C . ALA A 1 77 ? -6.032 8.278 1.519 1.00 95.50 77 ALA A C 1
ATOM 562 O O . ALA A 1 77 ? -7.132 8.602 1.972 1.00 95.50 77 ALA A O 1
ATOM 563 N N . ALA A 1 78 ? -5.825 7.081 0.969 1.00 95.25 78 ALA A N 1
ATOM 564 C CA . ALA A 1 78 ? -6.849 6.051 0.827 1.00 95.25 78 ALA A CA 1
ATOM 565 C C . ALA A 1 78 ? -7.408 5.598 2.188 1.00 95.25 78 ALA A C 1
ATOM 567 O O . ALA A 1 78 ? -8.622 5.448 2.356 1.00 95.25 78 ALA A O 1
ATOM 568 N N . TYR A 1 79 ? -6.543 5.466 3.198 1.00 96.31 79 TYR A N 1
ATOM 569 C CA . TYR A 1 79 ? -6.944 5.216 4.580 1.00 96.31 79 TYR A CA 1
ATOM 570 C C . TYR A 1 79 ? -7.848 6.323 5.115 1.00 96.31 79 TYR A C 1
ATOM 572 O O . TYR A 1 79 ? -8.865 6.033 5.751 1.00 96.31 79 TYR A O 1
ATOM 580 N N . ALA A 1 80 ? -7.473 7.585 4.894 1.00 96.94 80 ALA A N 1
ATOM 581 C CA . ALA A 1 80 ? -8.242 8.732 5.357 1.00 96.94 80 ALA A CA 1
ATOM 582 C C . ALA A 1 80 ? -9.631 8.762 4.705 1.00 96.94 80 ALA A C 1
ATOM 584 O O . ALA A 1 80 ? -10.627 8.939 5.407 1.00 96.94 80 ALA A O 1
ATOM 585 N N . VAL A 1 81 ? -9.720 8.491 3.399 1.00 96.69 81 VAL A N 1
ATOM 586 C CA . VAL A 1 81 ? -11.001 8.370 2.685 1.00 96.69 81 VAL A CA 1
ATOM 587 C C . V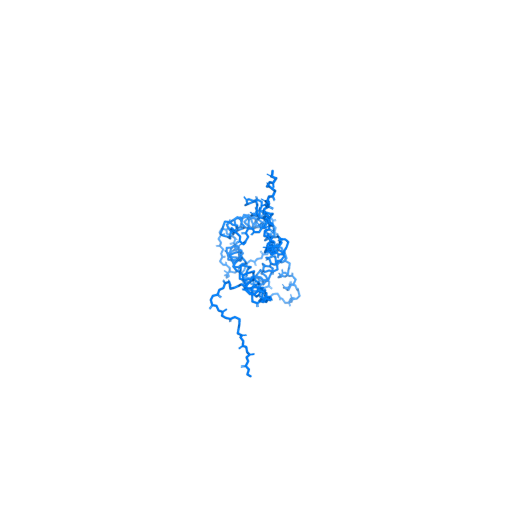AL A 1 81 ? -11.861 7.255 3.282 1.00 96.69 81 VAL A C 1
ATOM 589 O O . VAL A 1 81 ? -13.026 7.493 3.605 1.00 96.69 81 VAL A O 1
ATOM 592 N N . ALA A 1 82 ? -11.296 6.068 3.520 1.00 96.44 82 ALA A N 1
ATOM 593 C CA . ALA A 1 82 ? -12.014 4.967 4.161 1.00 96.44 82 ALA A CA 1
ATOM 594 C C . ALA A 1 82 ? -12.491 5.329 5.581 1.00 96.44 82 ALA A C 1
ATOM 596 O O . ALA A 1 82 ? -13.628 5.031 5.951 1.00 96.44 82 ALA A O 1
ATOM 597 N N . ALA A 1 83 ? -11.656 6.018 6.364 1.00 96.62 83 ALA A N 1
ATOM 598 C CA . ALA A 1 83 ? -11.996 6.470 7.710 1.00 96.62 83 ALA A CA 1
ATOM 599 C C . ALA A 1 83 ? -13.150 7.481 7.712 1.00 96.62 83 ALA A C 1
ATOM 601 O O . ALA A 1 83 ? -14.036 7.383 8.561 1.00 96.62 83 ALA A O 1
ATOM 602 N N . VAL A 1 84 ? -13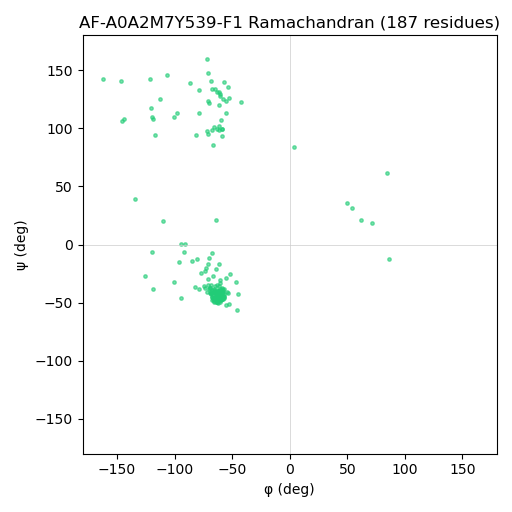.169 8.419 6.760 1.00 97.50 84 VAL A N 1
ATOM 603 C CA . VAL A 1 84 ? -14.260 9.391 6.591 1.00 97.50 84 VAL A CA 1
ATOM 604 C C . VAL A 1 84 ? -15.541 8.693 6.136 1.00 97.50 84 VAL A C 1
ATOM 606 O O . VAL A 1 84 ? -16.591 8.890 6.750 1.00 97.50 84 VAL A O 1
ATOM 609 N N . ALA A 1 85 ? -15.458 7.826 5.123 1.00 96.56 85 ALA A N 1
ATOM 610 C CA . ALA A 1 85 ? -16.605 7.096 4.581 1.00 96.56 85 ALA A CA 1
ATOM 611 C C . ALA A 1 85 ? -17.278 6.195 5.630 1.00 96.56 85 ALA A C 1
ATOM 613 O O . ALA A 1 85 ? -18.504 6.092 5.681 1.00 96.56 85 ALA A O 1
ATOM 614 N N . LEU A 1 86 ? -16.479 5.567 6.495 1.00 96.00 86 LEU A N 1
ATOM 615 C CA . LEU A 1 86 ? -16.958 4.689 7.564 1.00 96.00 86 LEU A CA 1
ATOM 616 C C . LEU A 1 86 ? -17.194 5.417 8.892 1.00 96.00 86 LEU A C 1
ATOM 618 O O . LEU A 1 86 ? -17.710 4.808 9.827 1.00 96.00 86 LEU A O 1
ATOM 622 N N . ARG A 1 87 ? -16.825 6.703 8.983 1.00 95.81 87 ARG A N 1
ATOM 623 C CA . ARG A 1 87 ? -16.819 7.510 10.216 1.00 95.81 87 ARG A CA 1
ATOM 624 C C . ARG A 1 87 ? -16.109 6.815 11.385 1.00 95.81 87 ARG A C 1
ATOM 626 O O . ARG A 1 87 ? -16.505 6.956 12.541 1.00 95.81 87 ARG A O 1
ATOM 633 N N . ASP A 1 88 ? -15.049 6.068 11.084 1.00 94.38 88 ASP A N 1
ATOM 634 C CA . ASP A 1 88 ? -14.272 5.325 12.072 1.00 94.38 88 ASP A CA 1
ATOM 635 C C . ASP A 1 88 ? -12.784 5.320 11.714 1.00 94.38 88 ASP A C 1
ATOM 637 O O . ASP A 1 88 ? -12.329 4.607 10.822 1.00 94.38 88 ASP A O 1
ATOM 641 N N . ALA A 1 89 ? -11.985 6.066 12.476 1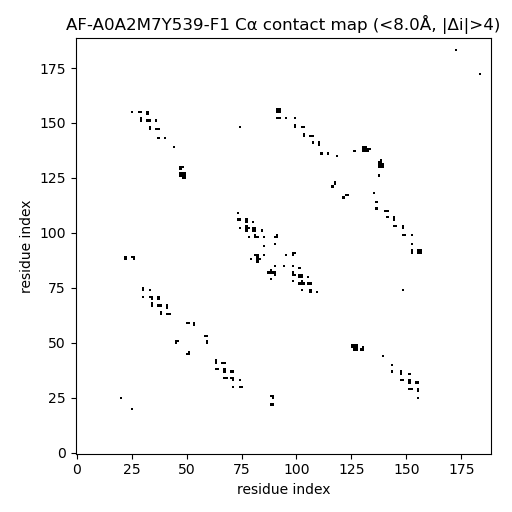.00 94.25 89 ALA A N 1
ATOM 642 C CA . ALA A 1 89 ? -10.532 6.091 12.322 1.00 94.25 89 ALA A CA 1
ATOM 643 C C . ALA A 1 89 ? -9.846 4.767 12.710 1.00 94.25 89 ALA A C 1
ATOM 645 O O . ALA A 1 89 ? -8.644 4.629 12.511 1.00 94.25 89 ALA A O 1
ATOM 646 N N . ARG A 1 90 ? -10.577 3.802 13.282 1.00 94.62 90 ARG A N 1
ATOM 647 C CA . ARG A 1 90 ? -10.114 2.441 13.601 1.00 94.62 90 ARG A CA 1
ATOM 648 C C . ARG A 1 90 ? -10.777 1.399 12.702 1.00 94.62 90 ARG A C 1
ATOM 650 O O . ARG A 1 90 ? -10.764 0.210 13.036 1.00 94.62 90 ARG A O 1
ATOM 657 N N . TRP A 1 91 ? -11.302 1.822 11.549 1.00 95.00 91 TRP A N 1
ATOM 658 C CA . TRP A 1 91 ? -11.953 0.948 10.578 1.00 95.00 91 TRP A CA 1
ATOM 659 C C . TRP A 1 91 ? -11.176 -0.336 10.249 1.00 95.00 91 TRP A C 1
ATOM 661 O O . TRP A 1 91 ? -11.848 -1.349 10.053 1.00 95.00 91 TRP A O 1
ATOM 671 N N . PRO A 1 92 ? -9.823 -0.410 10.244 1.00 94.38 92 PRO A N 1
ATOM 672 C CA . PRO A 1 92 ? -9.159 -1.683 9.962 1.00 94.38 92 PRO A CA 1
ATOM 673 C C . PRO A 1 92 ? -9.527 -2.767 10.979 1.00 94.38 92 PRO A C 1
ATOM 675 O O . PRO A 1 92 ? -9.651 -3.947 10.645 1.00 94.38 92 PRO A O 1
ATOM 678 N N . LEU A 1 93 ? -9.760 -2.373 12.233 1.00 92.38 93 LEU A N 1
ATOM 679 C CA . LEU A 1 93 ? -10.103 -3.283 13.318 1.00 92.38 93 LEU A CA 1
ATOM 680 C C . LEU A 1 93 ? -11.595 -3.640 13.321 1.00 92.38 93 LEU A C 1
ATOM 682 O O . LEU A 1 93 ? -11.928 -4.790 13.592 1.00 92.38 93 LEU A O 1
ATOM 686 N N . HIS A 1 94 ? -12.484 -2.705 12.977 1.00 89.00 94 HIS A N 1
ATOM 687 C CA . HIS A 1 94 ? -13.939 -2.909 13.077 1.00 89.00 94 HIS A CA 1
ATOM 688 C C . HIS A 1 94 ? -14.624 -3.257 11.743 1.00 89.00 94 HIS A C 1
ATOM 690 O O . HIS A 1 94 ? -15.582 -4.024 11.710 1.00 89.00 94 HIS A O 1
ATOM 696 N N . HIS A 1 95 ? -14.110 -2.743 10.627 1.00 89.50 95 HIS A N 1
ATOM 697 C CA . HIS A 1 95 ? -14.750 -2.730 9.306 1.00 89.50 95 HIS A CA 1
ATOM 698 C C . HIS A 1 95 ? -13.800 -3.158 8.176 1.00 89.50 95 HIS A C 1
ATOM 700 O O . HIS A 1 95 ? -13.849 -2.605 7.082 1.00 89.50 95 HIS A O 1
ATOM 706 N N . GLY A 1 96 ? -12.949 -4.158 8.425 1.00 87.25 96 GLY A N 1
ATOM 707 C CA . GLY A 1 96 ? -11.844 -4.549 7.538 1.00 87.25 96 GLY A CA 1
ATOM 708 C C . GLY A 1 96 ? -12.218 -4.650 6.061 1.00 87.25 96 GLY A C 1
ATOM 709 O O . GLY A 1 96 ? -11.648 -3.924 5.266 1.00 87.25 96 GLY A O 1
ATOM 710 N N . LEU A 1 97 ? -13.219 -5.458 5.691 1.00 90.75 97 LEU A N 1
ATOM 711 C CA . LEU A 1 97 ? -13.592 -5.633 4.277 1.00 90.75 97 LEU A CA 1
ATOM 712 C C . LEU A 1 97 ? -14.111 -4.344 3.623 1.00 90.75 97 LEU A C 1
ATOM 714 O O . LEU A 1 97 ? -13.715 -4.016 2.510 1.00 90.75 97 LEU A O 1
ATOM 718 N N . ARG A 1 98 ? -14.980 -3.594 4.313 1.00 92.50 98 ARG A N 1
ATOM 719 C CA . ARG A 1 98 ? -15.554 -2.352 3.766 1.00 92.50 98 ARG A CA 1
ATOM 720 C C . ARG A 1 98 ? -14.490 -1.269 3.623 1.00 92.50 98 ARG A C 1
ATOM 722 O O . ARG A 1 98 ? -14.500 -0.534 2.647 1.00 92.50 98 ARG A O 1
ATOM 729 N N . GLY A 1 99 ? -13.576 -1.171 4.584 1.00 91.44 99 GLY A N 1
ATOM 730 C CA . GLY A 1 99 ? -12.502 -0.189 4.520 1.00 91.44 99 GLY A CA 1
ATOM 731 C C . GLY A 1 99 ? -11.416 -0.556 3.514 1.00 91.44 99 GLY A C 1
ATOM 732 O O . GLY A 1 99 ? -10.966 0.333 2.804 1.00 91.44 99 GLY A O 1
ATOM 733 N N . VAL A 1 100 ? -11.087 -1.847 3.359 1.00 93.19 100 VAL A N 1
ATOM 734 C CA . VAL A 1 100 ? -10.247 -2.331 2.247 1.00 93.19 100 VAL A CA 1
ATOM 735 C C . VAL A 1 100 ? -10.880 -1.953 0.914 1.00 93.19 100 VAL A C 1
ATOM 737 O O . VAL A 1 100 ? -10.195 -1.391 0.075 1.00 93.19 100 VAL A O 1
ATOM 740 N N . PHE A 1 101 ? -12.188 -2.168 0.736 1.00 95.31 101 PHE A N 1
ATOM 741 C CA . PHE A 1 101 ? -12.881 -1.763 -0.487 1.00 95.31 101 PHE A CA 1
ATOM 742 C C . PHE A 1 101 ? -12.704 -0.267 -0.786 1.00 95.31 101 PHE A C 1
ATOM 744 O O . PHE A 1 101 ? -12.270 0.085 -1.880 1.00 95.31 101 PHE A O 1
ATOM 751 N N . PHE A 1 102 ? -12.980 0.617 0.180 1.00 93.44 102 PHE A N 1
ATOM 752 C CA . PHE A 1 102 ? -12.802 2.058 -0.026 1.00 93.44 102 PHE A CA 1
ATOM 753 C C . PHE A 1 102 ? -11.343 2.434 -0.296 1.00 93.44 102 PHE A C 1
ATOM 755 O O . PHE A 1 102 ? -11.089 3.241 -1.188 1.00 93.44 102 PHE A O 1
ATOM 762 N N . ALA A 1 103 ? -10.395 1.845 0.435 1.00 90.56 103 ALA A N 1
ATOM 763 C CA . ALA A 1 103 ? -8.976 2.118 0.251 1.00 90.56 103 ALA A CA 1
ATOM 764 C C . ALA A 1 103 ? -8.497 1.674 -1.142 1.00 90.56 103 ALA A C 1
ATOM 766 O O . ALA A 1 103 ? -7.920 2.472 -1.874 1.00 90.56 103 ALA A O 1
ATOM 767 N N . THR A 1 104 ? -8.816 0.442 -1.545 1.00 92.06 104 THR A N 1
ATOM 768 C CA . THR A 1 104 ? -8.466 -0.116 -2.855 1.00 92.06 104 THR A CA 1
ATOM 769 C C . THR A 1 104 ? -9.099 0.675 -3.994 1.00 92.06 104 THR A C 1
ATOM 771 O O . THR A 1 104 ? -8.397 1.028 -4.933 1.00 92.06 104 THR A O 1
ATOM 774 N N . VAL A 1 105 ? -10.391 1.016 -3.921 1.00 92.94 105 VAL A N 1
ATOM 775 C CA . VAL A 1 105 ? -11.048 1.819 -4.970 1.00 92.94 105 VAL A CA 1
ATOM 776 C C . VAL A 1 105 ? -10.418 3.206 -5.077 1.00 92.94 105 VAL A C 1
ATOM 778 O O . VAL A 1 105 ? -10.156 3.668 -6.183 1.00 92.94 105 VAL A O 1
ATOM 781 N N . THR A 1 106 ? -10.139 3.856 -3.944 1.00 90.69 106 THR A N 1
ATOM 782 C CA . THR A 1 106 ? -9.508 5.185 -3.929 1.00 90.69 106 THR A CA 1
ATOM 783 C C . THR A 1 106 ? -8.124 5.141 -4.564 1.00 90.69 106 THR A C 1
ATOM 785 O O . THR A 1 106 ? -7.806 5.975 -5.410 1.00 90.69 106 THR A O 1
ATOM 788 N N . ALA A 1 107 ? -7.312 4.156 -4.187 1.00 89.06 107 ALA A N 1
ATOM 789 C CA . ALA A 1 107 ? -5.953 4.047 -4.684 1.00 89.06 107 ALA A CA 1
ATOM 790 C C . ALA A 1 107 ? -5.901 3.623 -6.157 1.00 89.06 107 ALA A C 1
ATOM 792 O O . ALA A 1 107 ? -5.169 4.228 -6.929 1.00 89.06 107 ALA A O 1
ATOM 793 N N . LEU A 1 108 ? -6.749 2.680 -6.587 1.00 88.75 108 LEU A N 1
ATOM 794 C CA . LEU A 1 108 ? -6.882 2.322 -8.003 1.00 88.75 108 LEU A CA 1
ATOM 795 C C . LEU A 1 108 ? -7.335 3.512 -8.850 1.00 88.75 108 LEU A C 1
ATOM 797 O O . LEU A 1 108 ? -6.789 3.726 -9.927 1.00 88.75 108 LEU A O 1
ATOM 801 N N . ALA A 1 109 ? -8.303 4.300 -8.371 1.00 88.00 109 ALA A N 1
ATOM 802 C CA . ALA A 1 109 ? -8.749 5.501 -9.072 1.00 88.00 109 ALA A CA 1
ATOM 803 C C . ALA A 1 109 ? -7.616 6.528 -9.196 1.00 88.00 109 ALA A C 1
ATOM 805 O O . ALA A 1 109 ? -7.419 7.092 -10.271 1.00 88.00 109 ALA A O 1
ATOM 806 N N . TYR A 1 110 ? -6.843 6.731 -8.125 1.00 85.38 110 TYR A N 1
ATOM 807 C CA . TYR A 1 110 ? -5.685 7.620 -8.146 1.00 85.38 110 TYR A CA 1
ATOM 808 C C . TYR A 1 110 ? -4.592 7.122 -9.099 1.00 85.38 110 TYR A C 1
ATOM 810 O O . TYR A 1 110 ? -4.122 7.895 -9.925 1.00 85.38 110 TYR A O 1
ATOM 818 N N . THR A 1 111 ? -4.220 5.842 -9.039 1.00 82.31 111 THR A N 1
ATOM 819 C CA . THR A 1 111 ? -3.187 5.254 -9.906 1.00 82.31 111 THR A CA 1
ATOM 820 C C . THR A 1 111 ? -3.605 5.249 -11.370 1.00 82.31 111 THR A C 1
ATOM 822 O O . THR A 1 111 ? -2.805 5.597 -12.232 1.00 82.31 111 THR A O 1
ATOM 825 N N . ALA A 1 112 ? -4.866 4.929 -11.672 1.00 77.88 112 ALA A N 1
ATOM 826 C CA . ALA A 1 112 ? -5.382 5.023 -13.033 1.00 77.88 112 ALA A CA 1
ATOM 827 C C . ALA A 1 112 ? -5.360 6.472 -13.543 1.00 77.88 112 ALA A C 1
ATOM 829 O O . ALA A 1 112 ? -4.958 6.713 -14.679 1.00 77.88 112 ALA A O 1
ATOM 830 N N . PHE A 1 113 ? -5.737 7.441 -12.701 1.00 78.94 113 PHE A N 1
ATOM 831 C CA . PHE A 1 113 ? -5.658 8.863 -13.037 1.00 78.94 113 PHE A CA 1
ATOM 832 C C . PHE A 1 113 ? -4.209 9.325 -13.255 1.00 78.94 113 PHE A C 1
ATOM 834 O O . PHE A 1 113 ? -3.929 10.000 -14.245 1.00 78.94 113 PHE A O 1
ATOM 841 N N . SER A 1 114 ? -3.276 8.942 -12.375 1.00 70.62 114 SER A N 1
ATOM 842 C CA . SER A 1 114 ? -1.874 9.352 -12.484 1.00 70.62 114 SER A CA 1
ATOM 843 C C . SER A 1 114 ? -1.192 8.726 -13.694 1.00 70.62 114 SER A C 1
ATOM 845 O O . SER A 1 114 ? -0.446 9.415 -14.378 1.00 70.62 114 SER A O 1
ATOM 847 N N . GLU A 1 115 ? -1.453 7.449 -13.991 1.00 68.94 115 GLU A N 1
ATOM 848 C CA . GLU A 1 115 ? -0.905 6.798 -15.183 1.00 68.94 115 GLU A CA 1
ATOM 849 C C . GLU A 1 115 ? -1.529 7.325 -16.470 1.00 68.94 115 GLU A C 1
ATOM 851 O O . GLU A 1 115 ? -0.795 7.539 -17.429 1.00 68.94 115 GLU A O 1
ATOM 856 N N . TRP A 1 116 ? -2.833 7.622 -16.497 1.00 67.00 116 TRP A N 1
ATOM 857 C CA . TRP A 1 116 ? -3.430 8.298 -17.650 1.00 67.00 116 TRP A CA 1
ATOM 858 C C . TRP A 1 116 ? -2.718 9.628 -17.926 1.00 67.00 116 TRP A C 1
ATOM 860 O O . TRP A 1 116 ? -2.351 9.917 -19.063 1.00 67.00 116 TRP A O 1
ATOM 870 N N . ASN A 1 117 ? -2.446 10.412 -16.881 1.00 58.97 117 ASN A N 1
ATOM 871 C CA . ASN A 1 117 ? -1.714 11.664 -17.031 1.00 58.97 117 ASN A CA 1
ATOM 872 C C . ASN A 1 117 ? -0.265 11.421 -17.496 1.00 58.97 117 ASN A C 1
ATOM 874 O O . ASN A 1 117 ? 0.223 12.100 -18.388 1.00 58.97 117 ASN A O 1
ATOM 878 N N . ASN A 1 118 ? 0.414 10.405 -16.965 1.00 55.50 118 ASN A N 1
ATOM 879 C CA . ASN A 1 118 ? 1.820 10.138 -17.275 1.00 55.50 118 ASN A CA 1
ATOM 880 C C . ASN A 1 118 ? 2.029 9.547 -18.691 1.00 55.50 118 ASN A C 1
ATOM 882 O O . ASN A 1 118 ? 2.978 9.921 -19.380 1.00 55.50 118 ASN A O 1
ATOM 886 N N . VAL A 1 119 ? 1.123 8.673 -19.155 1.00 52.22 119 VAL A N 1
ATOM 887 C CA . VAL A 1 119 ? 1.152 8.042 -20.492 1.00 52.22 119 VAL A CA 1
ATOM 888 C C . VAL A 1 119 ? 0.865 9.049 -21.605 1.00 52.22 119 VAL A C 1
ATOM 890 O O . VAL A 1 119 ? 1.476 8.961 -22.669 1.00 52.22 119 VAL A O 1
ATOM 893 N N . TYR A 1 120 ? -0.038 10.007 -21.379 1.00 46.66 120 TYR A N 1
ATOM 894 C CA . TYR A 1 120 ? -0.416 10.983 -22.404 1.00 46.66 120 TYR A CA 1
ATOM 895 C C . TYR A 1 120 ? 0.332 12.323 -22.310 1.00 46.66 120 TYR A C 1
ATOM 897 O O . TYR A 1 120 ? 0.302 13.070 -23.287 1.00 46.66 120 TYR A O 1
ATOM 905 N N . VAL A 1 121 ? 1.004 12.636 -21.191 1.00 46.47 121 VAL A N 1
ATOM 906 C CA . VAL A 1 121 ? 1.614 13.965 -20.973 1.00 46.47 121 VAL A CA 1
ATOM 907 C C . VAL A 1 121 ? 3.139 13.939 -20.785 1.00 46.47 121 VAL A C 1
ATOM 909 O O . VAL A 1 121 ? 3.794 14.841 -21.300 1.00 46.47 121 VAL A O 1
ATOM 912 N N . GLU A 1 122 ? 3.737 12.952 -20.100 1.00 44.12 122 GLU A N 1
ATOM 913 C CA . GLU A 1 122 ? 5.108 13.123 -19.565 1.00 44.12 122 GLU A CA 1
ATOM 914 C C . GLU A 1 122 ? 6.151 12.053 -19.954 1.00 44.12 122 GLU A C 1
ATOM 916 O O . GLU A 1 122 ? 7.332 12.381 -20.022 1.00 44.12 122 GLU A O 1
ATOM 921 N N . GLY A 1 123 ? 5.784 10.799 -20.256 1.00 53.50 123 GLY A N 1
ATOM 922 C CA . GLY A 1 123 ? 6.727 9.806 -20.818 1.00 53.50 123 GLY A CA 1
ATOM 923 C C . GLY A 1 123 ? 7.936 9.434 -19.934 1.00 53.50 123 GLY A C 1
ATOM 924 O O . GLY A 1 123 ? 8.939 8.935 -20.440 1.00 53.50 123 GLY A O 1
ATOM 925 N N . ASN A 1 124 ? 7.856 9.662 -18.620 1.00 51.47 124 ASN A N 1
ATOM 926 C CA . ASN A 1 124 ? 9.009 9.634 -17.709 1.00 51.47 124 ASN A CA 1
ATOM 927 C C . ASN A 1 124 ? 9.618 8.238 -17.432 1.00 51.47 124 ASN A C 1
ATOM 929 O O . ASN A 1 124 ? 10.744 8.159 -16.942 1.00 51.47 124 ASN A O 1
ATOM 933 N N . TRP A 1 125 ? 8.916 7.132 -17.722 1.00 55.81 125 TRP A N 1
ATOM 934 C CA . TRP A 1 125 ? 9.380 5.771 -17.402 1.00 55.81 125 TRP A CA 1
ATOM 935 C C . TRP A 1 125 ? 8.917 4.760 -18.454 1.00 55.81 125 TRP A C 1
ATOM 937 O O . TRP A 1 125 ? 7.781 4.818 -18.921 1.00 55.81 125 TRP A O 1
ATOM 947 N N . ALA A 1 126 ? 9.779 3.800 -18.800 1.00 64.31 126 ALA A N 1
ATOM 948 C CA . ALA A 1 126 ? 9.480 2.765 -19.789 1.00 64.31 126 ALA A CA 1
ATOM 949 C C . ALA A 1 126 ? 9.385 1.375 -19.140 1.00 64.31 126 ALA A C 1
ATOM 951 O O . ALA A 1 126 ? 10.329 0.911 -18.492 1.00 64.31 126 ALA A O 1
ATOM 952 N N . TYR A 1 127 ? 8.261 0.687 -19.353 1.00 67.94 127 TYR A N 1
ATOM 953 C CA . TYR A 1 127 ? 8.110 -0.722 -18.982 1.00 67.94 127 TYR A CA 1
ATOM 954 C C . TYR A 1 127 ? 8.955 -1.618 -19.896 1.00 67.94 127 TYR A C 1
ATOM 956 O O . TYR A 1 127 ? 9.102 -1.333 -21.087 1.00 67.94 127 TYR A O 1
ATOM 964 N N . ARG A 1 128 ? 9.479 -2.734 -19.372 1.00 69.12 128 ARG A N 1
ATOM 965 C CA . ARG A 1 128 ? 10.044 -3.788 -20.233 1.00 69.12 128 ARG A CA 1
ATOM 966 C C . ARG A 1 128 ? 8.924 -4.525 -20.965 1.00 69.12 128 ARG A C 1
ATOM 968 O O . ARG A 1 128 ? 7.792 -4.568 -20.490 1.00 69.12 128 ARG A O 1
ATOM 975 N N . GLU A 1 129 ? 9.264 -5.202 -22.062 1.00 68.56 129 GLU A N 1
ATOM 976 C CA . GLU A 1 129 ? 8.330 -6.078 -22.793 1.00 68.56 129 GLU A CA 1
ATOM 977 C C . GLU A 1 129 ? 7.701 -7.161 -21.902 1.00 68.56 129 GLU A C 1
ATOM 979 O O . GLU A 1 129 ? 6.565 -7.567 -22.123 1.00 68.56 129 GLU A O 1
ATOM 984 N N . ALA A 1 130 ? 8.414 -7.582 -20.854 1.00 72.94 130 ALA A N 1
ATOM 985 C CA . ALA A 1 130 ? 7.948 -8.567 -19.884 1.00 72.94 130 ALA A CA 1
ATOM 986 C C . ALA A 1 130 ? 6.818 -8.067 -18.960 1.00 72.94 130 ALA A C 1
ATOM 988 O O . ALA A 1 130 ? 6.238 -8.875 -18.239 1.00 72.94 130 ALA A O 1
ATOM 989 N N . MET A 1 131 ? 6.509 -6.765 -18.939 1.00 75.44 131 MET A N 1
ATOM 990 C CA . MET A 1 131 ? 5.449 -6.204 -18.101 1.00 75.44 131 MET A CA 1
ATOM 991 C C . MET A 1 131 ? 4.071 -6.453 -18.743 1.00 75.44 131 MET A C 1
ATOM 993 O O . MET A 1 131 ? 3.764 -5.850 -19.778 1.00 75.44 131 MET A O 1
ATOM 997 N N . PRO A 1 132 ? 3.193 -7.277 -18.139 1.00 77.94 132 PRO A N 1
ATOM 998 C CA . PRO A 1 132 ? 1.813 -7.369 -18.594 1.00 77.94 132 PRO A CA 1
ATOM 999 C C . PRO A 1 132 ? 1.109 -6.025 -18.375 1.00 77.94 132 PRO A C 1
ATOM 1001 O O . PRO A 1 132 ? 1.224 -5.410 -17.311 1.00 77.94 132 PRO A O 1
ATOM 1004 N N . ARG A 1 133 ? 0.385 -5.568 -19.400 1.00 81.75 133 ARG A N 1
ATOM 1005 C CA . ARG A 1 133 ? -0.311 -4.276 -19.411 1.00 81.75 133 ARG A CA 1
ATOM 1006 C C . ARG A 1 133 ? -1.802 -4.471 -19.637 1.00 81.75 133 ARG A C 1
ATOM 1008 O O . ARG A 1 133 ? -2.201 -5.299 -20.453 1.00 81.75 133 ARG A O 1
ATOM 1015 N N . LEU A 1 134 ? -2.612 -3.665 -18.961 1.00 74.69 134 LEU A N 1
ATOM 1016 C CA . LEU A 1 134 ? -4.052 -3.568 -19.172 1.00 74.69 134 LEU A CA 1
ATOM 1017 C C . LEU A 1 134 ? -4.378 -2.127 -19.569 1.00 74.69 134 LEU A C 1
ATOM 1019 O O . LEU A 1 134 ? -4.121 -1.212 -18.799 1.00 74.69 134 LEU A O 1
ATOM 1023 N N . LEU A 1 135 ? -4.909 -1.914 -20.778 1.00 73.19 135 LEU A N 1
ATOM 1024 C CA . LEU A 1 135 ? -5.186 -0.568 -21.317 1.00 73.19 135 LEU A CA 1
ATOM 1025 C C . LEU A 1 135 ? -3.961 0.375 -21.305 1.00 73.19 135 LEU A C 1
ATOM 1027 O O . LEU A 1 135 ? -4.100 1.579 -21.137 1.00 73.19 135 LEU A O 1
ATOM 1031 N N . GLY A 1 136 ? -2.752 -0.175 -21.464 1.00 69.56 136 GLY A N 1
ATOM 1032 C CA . GLY A 1 136 ? -1.496 0.584 -21.399 1.00 69.56 136 GLY A CA 1
ATOM 1033 C C . GLY A 1 136 ? -0.919 0.750 -19.988 1.00 69.56 136 GLY A C 1
ATOM 1034 O O . GLY A 1 136 ? 0.261 1.069 -19.883 1.00 69.56 136 GLY A O 1
ATOM 1035 N N . ILE A 1 137 ? -1.695 0.439 -18.944 1.00 75.19 137 ILE A N 1
ATOM 1036 C CA . ILE A 1 137 ? -1.297 0.536 -17.534 1.00 75.19 137 ILE A CA 1
ATOM 1037 C C . ILE A 1 137 ? -0.587 -0.738 -17.085 1.00 75.19 137 ILE A C 1
ATOM 1039 O O . ILE A 1 137 ? -1.002 -1.852 -17.423 1.00 75.19 137 ILE A O 1
ATOM 1043 N N . GLY A 1 138 ? 0.473 -0.586 -16.296 1.00 79.50 138 GLY A N 1
ATOM 1044 C CA . GLY A 1 138 ? 1.202 -1.702 -15.701 1.00 79.50 138 GLY A CA 1
ATOM 1045 C C . GLY A 1 138 ? 0.341 -2.563 -14.771 1.00 79.50 138 GLY A C 1
ATOM 1046 O O . GLY A 1 138 ? -0.253 -2.057 -13.821 1.00 79.50 138 GLY A O 1
ATOM 1047 N N . LEU A 1 139 ? 0.312 -3.887 -14.967 1.00 85.19 139 LEU A N 1
ATOM 1048 C CA . LEU A 1 139 ? -0.479 -4.768 -14.095 1.00 85.19 139 LEU A CA 1
ATOM 1049 C C . LEU A 1 139 ? 0.113 -4.897 -12.682 1.00 85.19 139 LEU A C 1
ATOM 1051 O O . LEU A 1 139 ? -0.637 -5.102 -11.733 1.00 85.19 139 LEU A O 1
ATOM 1055 N N . ALA A 1 140 ? 1.434 -4.771 -12.526 1.00 86.31 140 ALA A N 1
ATOM 1056 C CA . ALA A 1 140 ? 2.091 -4.889 -11.223 1.00 86.31 140 ALA A CA 1
ATOM 1057 C C . ALA A 1 140 ? 1.672 -3.772 -10.233 1.00 86.31 140 ALA A C 1
ATOM 1059 O O . ALA A 1 140 ? 1.232 -4.120 -9.135 1.00 86.31 140 ALA A O 1
ATOM 1060 N N . PRO A 1 141 ? 1.643 -2.479 -10.618 1.00 83.88 141 PRO A N 1
ATOM 1061 C CA . PRO A 1 141 ? 1.040 -1.416 -9.807 1.00 83.88 141 PRO A CA 1
ATOM 1062 C C . PRO A 1 141 ? -0.439 -1.649 -9.465 1.00 83.88 141 PRO A C 1
ATOM 1064 O O . PRO A 1 141 ? -0.876 -1.382 -8.349 1.00 83.88 141 PRO A O 1
ATOM 1067 N N . LEU A 1 142 ? -1.236 -2.188 -10.394 1.00 87.12 142 LEU A N 1
ATOM 1068 C CA . LEU A 1 142 ? -2.647 -2.492 -10.120 1.00 87.12 142 LEU A CA 1
ATOM 1069 C C . LEU A 1 142 ? -2.798 -3.644 -9.117 1.00 87.12 142 LEU A C 1
ATOM 1071 O O . LEU A 1 142 ? -3.621 -3.580 -8.202 1.00 87.12 142 LEU A O 1
ATOM 1075 N N . ALA A 1 143 ? -1.985 -4.692 -9.267 1.00 89.75 143 ALA A N 1
ATOM 1076 C CA . ALA A 1 143 ? -1.958 -5.829 -8.355 1.00 89.75 143 ALA A CA 1
ATOM 1077 C C . ALA A 1 143 ? -1.527 -5.413 -6.941 1.00 89.75 143 ALA A C 1
ATOM 1079 O O . ALA A 1 143 ? -2.088 -5.921 -5.967 1.00 89.75 143 ALA A O 1
ATOM 1080 N N . GLN A 1 144 ? -0.622 -4.437 -6.823 1.00 92.56 144 GLN A N 1
ATOM 1081 C CA . GLN A 1 144 ? -0.233 -3.843 -5.547 1.00 92.56 144 GLN A CA 1
ATOM 1082 C C . GLN A 1 144 ? -1.458 -3.361 -4.754 1.00 92.56 144 GLN A C 1
ATOM 1084 O O . GLN A 1 144 ? -1.662 -3.761 -3.608 1.00 92.56 144 GLN A O 1
ATOM 1089 N N . TRP A 1 145 ? -2.338 -2.576 -5.381 1.00 92.00 145 TRP A N 1
ATOM 1090 C CA . TRP A 1 145 ? -3.515 -1.999 -4.717 1.00 92.00 145 TRP A CA 1
ATOM 1091 C C . TRP A 1 145 ? -4.636 -2.994 -4.416 1.00 92.00 145 TRP A C 1
ATOM 1093 O O . TRP A 1 145 ? -5.473 -2.748 -3.541 1.00 92.00 145 TRP A O 1
ATOM 1103 N N . LEU A 1 146 ? -4.654 -4.134 -5.104 1.00 90.50 146 LEU A N 1
ATOM 1104 C CA . LEU A 1 146 ? -5.572 -5.231 -4.804 1.00 90.50 146 LEU A CA 1
ATOM 1105 C C . LEU A 1 146 ? -5.094 -6.060 -3.603 1.00 90.50 146 LEU A C 1
ATOM 1107 O O . LEU A 1 146 ? -5.905 -6.493 -2.780 1.00 90.50 146 LEU A O 1
ATOM 1111 N N . LEU A 1 147 ? -3.782 -6.280 -3.490 1.00 94.00 147 LEU A N 1
ATOM 1112 C CA . LEU A 1 147 ? -3.207 -7.213 -2.522 1.00 94.00 147 LEU A CA 1
ATOM 1113 C C . LEU A 1 147 ? -2.775 -6.538 -1.217 1.00 94.00 147 LEU A C 1
ATOM 1115 O O . LEU A 1 147 ? -3.097 -7.045 -0.137 1.00 94.00 147 LEU A O 1
ATOM 1119 N N . LEU A 1 148 ? -2.071 -5.406 -1.293 1.00 94.69 148 LEU A N 1
ATOM 1120 C CA . LEU A 1 148 ? -1.409 -4.817 -0.127 1.00 94.69 148 LEU A CA 1
ATOM 1121 C C . LEU A 1 148 ? -2.380 -4.280 0.933 1.00 94.69 148 LEU A C 1
ATOM 1123 O O . LEU A 1 148 ? -2.223 -4.691 2.083 1.00 94.69 148 LEU A O 1
ATOM 1127 N N . PRO A 1 149 ? -3.460 -3.539 0.601 1.00 91.19 149 PRO A N 1
ATOM 1128 C CA . PRO A 1 149 ? -4.409 -3.071 1.617 1.00 91.19 149 PRO A CA 1
ATOM 1129 C C . PRO A 1 149 ? -5.053 -4.222 2.407 1.00 91.19 149 PRO A C 1
ATOM 1131 O O . PRO A 1 149 ? -5.266 -4.142 3.622 1.00 91.19 149 PRO A O 1
ATOM 1134 N N . SER A 1 150 ? -5.336 -5.337 1.725 1.00 94.19 150 SER A N 1
ATOM 1135 C CA . SER A 1 150 ? -5.876 -6.553 2.341 1.00 94.19 150 SER A CA 1
ATOM 1136 C C . SER A 1 150 ? -4.862 -7.197 3.291 1.00 94.19 150 SER A C 1
ATOM 1138 O O . SER A 1 150 ? -5.199 -7.540 4.432 1.00 94.19 150 SER A O 1
ATOM 1140 N N . ALA A 1 151 ? -3.611 -7.337 2.841 1.00 95.88 151 ALA A N 1
ATOM 1141 C CA . ALA A 1 151 ? -2.517 -7.876 3.642 1.00 95.88 151 ALA A CA 1
ATOM 1142 C C . ALA A 1 151 ? -2.217 -6.993 4.865 1.00 95.88 151 ALA A C 1
ATOM 1144 O O . ALA A 1 151 ? -2.070 -7.512 5.976 1.00 95.88 151 ALA A O 1
ATOM 1145 N N . GLY A 1 152 ? -2.211 -5.669 4.695 1.00 95.56 152 GLY A N 1
ATOM 1146 C CA . GLY A 1 152 ? -1.972 -4.702 5.758 1.00 95.56 152 GLY A CA 1
ATOM 1147 C C . GLY A 1 152 ? -3.029 -4.773 6.854 1.00 95.56 152 GLY A C 1
ATOM 1148 O O . GLY A 1 152 ? -2.700 -4.895 8.038 1.00 95.56 152 GLY A O 1
ATOM 1149 N N . VAL A 1 153 ? -4.314 -4.818 6.486 1.00 95.38 153 VAL A N 1
ATOM 1150 C CA . VAL A 1 153 ? -5.411 -4.996 7.453 1.00 95.38 153 VAL A CA 1
ATOM 1151 C C . VAL A 1 153 ? -5.309 -6.336 8.185 1.00 95.38 153 VAL A C 1
ATOM 1153 O O . VAL A 1 153 ? -5.541 -6.399 9.397 1.00 95.38 153 VAL A O 1
ATOM 1156 N N . TRP A 1 154 ? -4.941 -7.412 7.489 1.00 95.69 154 TRP A N 1
ATOM 1157 C CA . TRP A 1 154 ? -4.752 -8.723 8.107 1.00 95.69 154 TRP A CA 1
ATOM 1158 C C . TRP A 1 154 ? -3.595 -8.737 9.120 1.00 95.69 154 TRP A C 1
ATOM 1160 O O . TRP A 1 154 ? -3.789 -9.175 10.261 1.00 95.69 154 TRP A O 1
ATOM 1170 N N . LEU A 1 155 ? -2.426 -8.199 8.754 1.00 96.25 155 LEU A N 1
ATOM 1171 C CA . LEU A 1 155 ? -1.258 -8.082 9.636 1.00 96.25 155 LEU A CA 1
ATOM 1172 C C . LEU A 1 155 ? -1.566 -7.219 10.862 1.00 96.25 155 LEU A C 1
ATOM 1174 O O . LEU A 1 155 ? -1.273 -7.605 11.996 1.00 96.25 155 LEU A O 1
ATOM 1178 N N . LEU A 1 156 ? -2.231 -6.084 10.657 1.00 95.12 156 LEU A N 1
ATOM 1179 C CA . LEU A 1 156 ? -2.619 -5.167 11.722 1.00 95.12 156 LEU A CA 1
ATOM 1180 C C . LEU A 1 156 ? -3.551 -5.840 12.740 1.00 95.12 156 LEU A C 1
ATOM 1182 O O . LEU A 1 156 ? -3.368 -5.716 13.954 1.00 95.12 156 LEU A O 1
ATOM 1186 N N . ARG A 1 157 ? -4.538 -6.605 12.258 1.00 93.06 157 ARG A N 1
ATOM 1187 C CA . ARG A 1 157 ? -5.454 -7.373 13.115 1.00 93.06 157 ARG A CA 1
ATOM 1188 C C . ARG A 1 157 ? -4.722 -8.438 13.919 1.00 93.06 157 ARG A C 1
ATOM 1190 O O . ARG A 1 157 ? -5.030 -8.617 15.097 1.00 93.06 157 ARG A O 1
ATOM 1197 N N . ARG A 1 158 ? -3.736 -9.112 13.319 1.00 92.50 158 ARG A N 1
ATOM 1198 C CA . ARG A 1 158 ? -2.872 -10.064 14.032 1.00 92.50 158 ARG A CA 1
ATOM 1199 C C . ARG A 1 158 ? -2.059 -9.371 15.121 1.00 92.50 158 ARG A C 1
ATOM 1201 O O . ARG A 1 158 ? -2.054 -9.850 16.250 1.00 92.50 158 ARG A O 1
ATOM 1208 N N . PHE A 1 159 ? -1.449 -8.228 14.815 1.00 89.88 159 PHE A N 1
ATOM 1209 C CA . PHE A 1 159 ? -0.639 -7.458 15.760 1.00 89.88 159 PHE A CA 1
ATOM 1210 C C . PHE A 1 159 ? -1.440 -6.990 16.988 1.00 89.88 159 PHE A C 1
ATOM 1212 O O . PHE A 1 159 ? -1.027 -7.189 18.131 1.00 89.88 159 PHE A O 1
ATOM 1219 N N . PHE A 1 160 ? -2.630 -6.419 16.784 1.00 87.38 160 PHE A N 1
ATOM 1220 C CA . PHE A 1 160 ? -3.476 -5.994 17.905 1.00 87.38 160 PHE A CA 1
ATOM 1221 C C . PHE A 1 160 ? -4.200 -7.159 18.599 1.00 87.38 160 PHE A C 1
ATOM 1223 O O . PHE A 1 160 ? -4.516 -7.061 19.789 1.00 87.38 160 PHE A O 1
ATOM 1230 N N . GLY A 1 161 ? -4.427 -8.274 17.899 1.00 82.06 161 GLY A N 1
ATOM 1231 C CA . GLY A 1 161 ? -4.934 -9.517 18.480 1.00 82.06 161 GLY A CA 1
ATOM 1232 C C . GLY A 1 161 ? -3.945 -10.143 19.467 1.00 82.06 161 GLY A C 1
ATOM 1233 O O . GLY A 1 161 ? -4.312 -10.426 20.609 1.00 82.06 161 GLY A O 1
ATOM 1234 N N . THR A 1 162 ? -2.673 -10.284 19.081 1.00 74.69 162 THR A N 1
ATOM 1235 C CA . THR A 1 162 ? -1.617 -10.829 19.956 1.00 74.69 162 THR A CA 1
ATOM 1236 C C . THR A 1 162 ? -1.336 -9.918 21.151 1.00 74.69 162 THR A C 1
ATOM 1238 O O . THR A 1 162 ? -1.194 -10.402 22.276 1.00 74.69 162 THR A O 1
ATOM 1241 N N . ALA A 1 163 ? -1.346 -8.594 20.959 1.00 70.88 163 ALA A N 1
ATOM 1242 C CA . ALA A 1 163 ? -1.190 -7.631 22.050 1.00 70.88 163 ALA A CA 1
ATOM 1243 C C . ALA A 1 163 ? -2.308 -7.741 23.106 1.00 70.88 163 ALA A C 1
ATOM 1245 O O . ALA A 1 163 ? -2.047 -7.582 24.303 1.00 70.88 163 ALA A O 1
ATOM 1246 N N . ARG A 1 164 ? -3.545 -8.047 22.684 1.00 70.56 164 ARG A N 1
ATOM 1247 C CA . ARG A 1 164 ? -4.676 -8.287 23.595 1.00 70.56 164 ARG A CA 1
ATOM 1248 C C . ARG A 1 164 ? -4.477 -9.562 24.416 1.00 70.56 164 ARG A C 1
ATOM 1250 O O . ARG A 1 164 ? -4.668 -9.518 25.628 1.00 70.56 164 ARG A O 1
ATOM 1257 N N . VAL A 1 165 ? -4.058 -10.658 23.779 1.00 66.06 165 VAL A N 1
ATOM 1258 C CA . VAL A 1 165 ? -3.782 -11.939 24.458 1.00 66.06 165 VAL A CA 1
ATOM 1259 C C . VAL A 1 165 ? -2.662 -11.779 25.490 1.00 66.06 165 VAL A C 1
ATOM 1261 O O . VAL A 1 165 ? -2.820 -12.201 26.633 1.00 66.06 165 VAL A O 1
ATOM 1264 N N . ARG A 1 166 ? -1.570 -11.084 25.137 1.00 66.81 166 ARG A N 1
ATOM 1265 C CA . ARG A 1 166 ? -0.443 -10.850 26.055 1.00 66.81 166 ARG A CA 1
ATOM 1266 C C . ARG A 1 166 ? -0.853 -10.054 27.296 1.00 66.81 166 ARG A C 1
ATOM 1268 O O . ARG A 1 166 ? -0.462 -10.417 28.398 1.00 66.81 166 ARG A O 1
ATOM 1275 N N . ARG A 1 167 ? -1.671 -9.005 27.132 1.00 65.81 167 ARG A N 1
ATOM 1276 C CA . ARG A 1 167 ? -2.193 -8.218 28.266 1.00 65.81 167 ARG A CA 1
ATOM 1277 C C . ARG A 1 167 ? -3.119 -9.023 29.177 1.00 65.81 167 ARG A C 1
ATOM 1279 O O . ARG A 1 167 ? -3.099 -8.798 30.382 1.00 65.81 167 ARG A O 1
ATOM 1286 N N . ALA A 1 168 ? -3.923 -9.928 28.617 1.00 64.25 168 ALA A N 1
ATOM 1287 C CA . ALA A 1 168 ? -4.788 -10.799 29.410 1.00 64.25 168 ALA A CA 1
ATOM 1288 C C . ALA A 1 168 ? -3.971 -11.783 30.269 1.00 64.25 168 ALA A C 1
ATOM 1290 O O . ALA A 1 168 ? -4.318 -11.998 31.424 1.00 64.25 168 ALA A O 1
ATOM 1291 N N . GLY A 1 169 ? -2.861 -12.314 29.739 1.00 61.88 169 GLY A N 1
ATOM 1292 C CA . GLY A 1 169 ? -1.958 -13.202 30.482 1.00 61.88 169 GLY A CA 1
ATOM 1293 C C . GLY A 1 169 ? -1.091 -12.511 31.544 1.00 61.88 169 GLY A C 1
ATOM 1294 O O . GLY A 1 169 ? -0.658 -13.165 32.482 1.00 61.88 169 GLY A O 1
ATOM 1295 N N . SER A 1 170 ? -0.849 -11.199 31.430 1.00 61.34 170 SER A N 1
ATOM 1296 C CA . SER A 1 170 ? -0.043 -10.423 32.390 1.00 61.34 170 SER A CA 1
ATOM 1297 C C . SER A 1 170 ? -0.860 -9.715 33.479 1.00 61.34 170 SER A C 1
ATOM 1299 O O . SER A 1 170 ? -0.294 -8.967 34.274 1.00 61.34 170 SER A O 1
ATOM 1301 N N . ALA A 1 171 ? -2.188 -9.859 33.490 1.00 61.62 171 ALA A N 1
ATOM 1302 C CA . ALA A 1 171 ? -3.015 -9.283 34.545 1.00 61.62 171 ALA A CA 1
ATOM 1303 C C . ALA A 1 171 ? -2.773 -10.065 35.853 1.00 61.62 171 ALA A C 1
ATOM 1305 O O . ALA A 1 171 ? -2.968 -11.282 35.848 1.00 61.62 171 ALA A O 1
ATOM 1306 N N . PRO A 1 172 ? -2.370 -9.416 36.967 1.00 60.22 172 PRO A N 1
ATOM 1307 C CA . PRO A 1 172 ? -2.249 -10.095 38.255 1.00 60.22 172 PRO A CA 1
ATOM 1308 C C . PRO A 1 172 ? -3.567 -10.807 38.583 1.00 60.22 172 PRO A C 1
ATOM 1310 O O . PRO A 1 172 ? -4.625 -10.196 38.392 1.00 60.22 172 PRO A O 1
ATOM 1313 N N . CYS A 1 173 ? -3.528 -12.065 39.057 1.00 57.91 173 CYS A N 1
ATOM 1314 C CA . CYS A 1 173 ? -4.725 -12.757 39.558 1.00 57.91 173 CYS A CA 1
ATOM 1315 C C . CYS A 1 173 ? -5.282 -11.907 40.722 1.00 57.91 173 CYS A C 1
ATOM 1317 O O . CYS A 1 173 ? -4.826 -11.983 41.860 1.00 57.91 173 CYS A O 1
ATOM 1319 N N . GLY A 1 174 ? -6.218 -11.008 40.413 1.00 53.75 174 GLY A N 1
ATOM 1320 C CA . GLY A 1 174 ? -6.809 -10.092 41.375 1.00 53.75 174 GLY A CA 1
ATOM 1321 C C . GLY A 1 174 ? -7.689 -10.872 42.338 1.00 53.75 174 GLY A C 1
ATOM 1322 O O . GLY A 1 174 ? -8.615 -11.551 41.895 1.00 53.75 174 GLY A O 1
ATOM 1323 N N . ASN A 1 175 ? -7.364 -10.763 43.628 1.00 55.41 175 ASN A N 1
ATOM 1324 C CA . ASN A 1 175 ? -8.076 -11.267 44.804 1.00 55.41 175 ASN A CA 1
ATOM 1325 C C . ASN A 1 175 ? -9.336 -12.114 44.493 1.00 55.41 175 ASN A C 1
ATOM 1327 O O . ASN A 1 175 ? -10.463 -11.614 44.450 1.00 55.41 175 ASN A O 1
ATOM 1331 N N . GLY A 1 176 ? -9.114 -13.407 44.240 1.00 48.12 176 GLY A N 1
ATOM 1332 C CA . GLY A 1 176 ? -10.085 -14.469 44.503 1.00 48.12 176 GLY A CA 1
ATOM 1333 C C . GLY A 1 176 ? -11.333 -14.590 43.621 1.00 48.12 176 GLY A C 1
ATOM 1334 O O . GLY A 1 176 ? -12.269 -15.260 44.052 1.00 48.12 176 GLY A O 1
ATOM 1335 N N . ARG A 1 177 ? -11.411 -14.020 42.407 1.00 53.12 177 ARG A N 1
ATOM 1336 C CA . ARG A 1 177 ? -12.554 -14.312 41.509 1.00 53.12 177 ARG A CA 1
ATOM 1337 C C . ARG A 1 177 ? -12.161 -14.974 40.189 1.00 53.12 177 ARG A C 1
ATOM 1339 O O . ARG A 1 177 ? -11.635 -14.331 39.286 1.00 53.12 177 ARG A O 1
ATOM 1346 N N . LYS A 1 178 ? -12.505 -16.271 40.113 1.00 47.38 178 LYS A N 1
ATOM 1347 C CA . LYS A 1 178 ? -12.519 -17.143 38.928 1.00 47.38 178 LYS A CA 1
ATOM 1348 C C . LYS A 1 178 ? -13.107 -16.408 37.720 1.00 47.38 178 LYS A C 1
ATOM 1350 O O . LYS A 1 178 ? -14.256 -15.977 37.7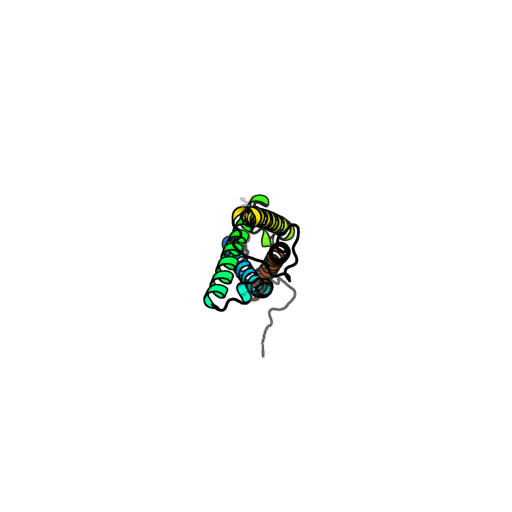81 1.00 47.38 178 LYS A O 1
ATOM 1355 N N . LEU A 1 179 ? -12.349 -16.304 36.629 1.00 49.28 179 LEU A N 1
ATOM 1356 C CA . LEU A 1 179 ? -12.867 -15.821 35.339 1.00 49.28 179 LEU A CA 1
ATOM 1357 C C . LEU A 1 179 ? -12.748 -16.829 34.194 1.00 49.28 179 LEU A C 1
ATOM 1359 O O . LEU A 1 179 ? -13.309 -16.603 33.133 1.00 49.28 179 LEU A O 1
ATOM 1363 N N . ASP A 1 180 ? -12.095 -17.959 34.405 1.00 51.44 180 ASP A N 1
ATOM 1364 C CA . ASP A 1 180 ? -12.035 -19.064 33.454 1.00 51.44 180 ASP A CA 1
ATOM 1365 C C . ASP A 1 180 ? -11.577 -20.278 34.266 1.00 51.44 180 ASP A C 1
ATOM 1367 O O . ASP A 1 180 ? -10.783 -20.111 35.188 1.00 51.44 180 ASP A O 1
ATOM 1371 N N . GLY A 1 181 ? -12.086 -21.478 34.010 1.00 50.19 181 GLY A N 1
ATOM 1372 C CA . GLY A 1 181 ? -11.865 -22.689 34.818 1.00 50.19 181 GLY A CA 1
ATOM 1373 C C . GLY A 1 181 ? -10.420 -23.210 34.882 1.00 50.19 181 GLY A C 1
ATOM 1374 O O . GLY A 1 181 ? -10.217 -24.380 35.185 1.00 50.19 181 GLY A O 1
ATOM 1375 N N . ARG A 1 182 ? -9.414 -22.380 34.597 1.00 53.50 182 ARG A N 1
ATOM 1376 C CA . ARG A 1 182 ? -7.990 -22.690 34.720 1.00 53.50 182 ARG A CA 1
ATOM 1377 C C . ARG A 1 182 ? -7.471 -22.139 36.044 1.00 53.50 182 ARG A C 1
ATOM 1379 O O . ARG A 1 182 ? -7.442 -20.928 36.250 1.00 53.50 182 ARG A O 1
ATOM 1386 N N . ASN A 1 183 ? -7.099 -23.043 36.951 1.00 50.41 183 ASN A N 1
ATOM 1387 C CA . ASN A 1 183 ? -6.451 -22.693 38.212 1.00 50.41 183 ASN A CA 1
ATOM 1388 C C . ASN A 1 183 ? -5.223 -21.811 37.928 1.00 50.41 183 ASN A C 1
ATOM 1390 O O . ASN A 1 183 ? -4.356 -22.217 37.155 1.00 50.41 183 ASN A O 1
ATOM 1394 N N . CYS A 1 184 ? -5.137 -20.630 38.562 1.00 53.72 184 CYS A N 1
ATOM 1395 C CA . CYS A 1 184 ? -3.842 -19.970 38.751 1.00 53.72 184 CYS A CA 1
ATOM 1396 C C . CYS A 1 184 ? -3.024 -20.983 39.574 1.00 53.72 184 CYS A C 1
ATOM 1398 O O . CYS A 1 184 ? -3.389 -21.276 40.714 1.00 53.72 184 CYS A O 1
ATOM 1400 N N . GLY A 1 185 ? -2.044 -21.628 38.938 1.00 46.78 185 GLY A N 1
ATOM 1401 C CA . GLY A 1 185 ? -1.277 -22.721 39.521 1.00 46.78 185 GLY A CA 1
ATOM 1402 C C . GLY A 1 185 ? -0.638 -22.289 40.834 1.00 46.78 185 GLY A C 1
ATOM 1403 O O . GLY A 1 185 ? 0.087 -21.301 40.890 1.00 46.78 185 GLY A O 1
ATOM 1404 N N . HIS A 1 186 ? -0.948 -23.032 41.888 1.00 44.00 186 HIS A N 1
ATOM 1405 C CA . HIS A 1 186 ? -0.077 -23.151 43.040 1.00 44.00 186 HIS A CA 1
ATOM 1406 C C . HIS A 1 186 ? 1.116 -23.997 42.584 1.00 44.00 186 HIS A C 1
ATOM 1408 O O . HIS A 1 186 ? 1.028 -25.222 42.596 1.00 44.00 186 HIS A O 1
ATOM 1414 N N . ASP A 1 187 ? 2.203 -23.353 42.161 1.00 49.78 187 ASP A N 1
ATOM 1415 C CA . ASP A 1 187 ? 3.514 -23.997 42.228 1.00 49.78 187 ASP A CA 1
ATOM 1416 C C . ASP A 1 187 ? 3.892 -24.042 43.711 1.00 49.78 187 ASP A C 1
ATOM 1418 O O . ASP A 1 187 ? 4.293 -23.046 44.316 1.00 49.78 187 ASP A O 1
ATOM 1422 N N . VAL A 1 188 ? 3.645 -25.198 44.322 1.00 47.62 188 VAL A N 1
ATOM 1423 C CA . VAL A 1 188 ? 4.217 -25.587 45.608 1.00 47.62 188 VAL A CA 1
ATOM 1424 C C . VAL A 1 188 ? 5.015 -26.851 45.324 1.00 47.62 188 VAL A C 1
ATOM 1426 O O . VAL A 1 188 ? 4.421 -27.889 45.029 1.00 47.62 188 VAL A O 1
ATOM 1429 N N . GLY A 1 189 ? 6.341 -26.741 45.386 1.00 39.28 189 GLY A N 1
ATOM 1430 C CA . GLY A 1 189 ? 7.280 -27.847 45.198 1.00 39.28 189 GLY A CA 1
ATOM 1431 C C . GLY A 1 189 ? 8.576 -27.388 44.569 1.00 39.28 189 GLY A C 1
ATOM 1432 O O . GLY A 1 189 ? 8.703 -27.580 43.344 1.00 39.28 189 GLY A O 1
#